Protein AF-A0A1F4V811-F1 (afdb_monomer)

Solvent-accessible surface area (backbone atoms only — not comparable to full-atom values): 12034 Å² total; per-residue (Å²): 95,68,48,34,58,36,21,49,40,56,56,72,58,47,53,49,47,54,50,55,52,48,54,49,51,58,58,54,46,74,79,46,60,92,94,55,83,87,79,88,79,56,59,63,76,56,44,66,54,67,60,56,47,50,58,36,52,53,40,30,52,52,48,58,74,46,49,85,77,50,56,68,69,61,52,51,51,42,38,55,57,22,52,75,56,42,56,78,90,83,79,70,90,54,54,70,59,52,25,50,47,11,28,36,35,47,54,20,47,71,55,48,59,72,30,78,93,30,34,80,44,71,58,57,101,83,63,80,45,75,33,76,72,93,61,92,85,75,42,54,61,47,51,55,35,97,70,24,86,33,50,50,93,67,27,50,75,35,31,38,33,49,92,95,44,75,41,46,27,29,28,40,65,65,59,37,66,77,46,54,94,57,50,44,78,43,83,49,67,90,34,72,91,36,71,70,54,26,76,77,58,27,59,45,49,32,36,72,109

Structure (mmCIF, N/CA/C/O backbone):
data_AF-A0A1F4V811-F1
#
_entry.id   AF-A0A1F4V811-F1
#
loop_
_atom_site.group_PDB
_atom_site.id
_atom_site.type_symbol
_atom_site.label_atom_id
_atom_site.label_alt_id
_atom_site.label_comp_id
_atom_site.label_asym_id
_atom_site.label_entity_id
_atom_site.label_seq_id
_atom_site.pdbx_PDB_ins_code
_atom_site.Cartn_x
_atom_site.Cartn_y
_atom_site.Cartn_z
_atom_site.occupancy
_atom_site.B_iso_or_equiv
_atom_site.auth_seq_id
_atom_site.auth_comp_id
_atom_site.auth_asym_id
_atom_site.auth_atom_id
_atom_site.pdbx_PDB_model_num
ATOM 1 N N . MET A 1 1 ? 9.176 -1.481 5.080 1.00 54.56 1 MET A N 1
ATOM 2 C CA . MET A 1 1 ? 10.064 -2.495 4.474 1.00 54.56 1 MET A CA 1
ATOM 3 C C . MET A 1 1 ? 9.789 -2.687 2.989 1.00 54.56 1 MET A C 1
ATOM 5 O O . MET A 1 1 ? 10.560 -2.171 2.197 1.00 54.56 1 MET A O 1
ATOM 9 N N . PHE A 1 2 ? 8.669 -3.305 2.584 1.00 70.75 2 PHE A N 1
ATOM 10 C CA . PHE A 1 2 ? 8.234 -3.285 1.173 1.00 70.75 2 PHE A CA 1
ATOM 11 C C . PHE A 1 2 ? 7.971 -1.861 0.684 1.00 70.75 2 PHE A C 1
ATOM 13 O O . PHE A 1 2 ? 8.391 -1.488 -0.402 1.00 70.75 2 PHE A O 1
ATOM 20 N N . GLU A 1 3 ? 7.378 -1.046 1.552 1.00 75.12 3 GLU A N 1
ATOM 21 C CA . GLU A 1 3 ? 7.097 0.375 1.330 1.00 75.12 3 GLU A CA 1
ATOM 22 C C . GLU A 1 3 ? 8.326 1.207 0.922 1.00 75.12 3 GLU A C 1
ATOM 24 O O . GLU A 1 3 ? 8.185 2.187 0.199 1.00 75.12 3 GLU A O 1
ATOM 29 N N . GLU A 1 4 ? 9.541 0.813 1.314 1.00 76.50 4 GLU A N 1
ATOM 30 C CA . GLU A 1 4 ? 10.756 1.528 0.905 1.00 76.50 4 GLU A CA 1
ATOM 31 C C . GLU A 1 4 ? 11.122 1.220 -0.553 1.00 76.50 4 GLU A C 1
ATOM 33 O O . GLU A 1 4 ? 11.389 2.131 -1.333 1.00 76.50 4 GLU A O 1
ATOM 38 N N . LYS A 1 5 ? 11.069 -0.057 -0.957 1.00 74.25 5 LYS A N 1
ATOM 39 C CA . LYS A 1 5 ? 11.319 -0.468 -2.350 1.00 74.25 5 LYS A CA 1
ATOM 40 C C . LYS A 1 5 ? 10.189 -0.039 -3.292 1.00 74.25 5 LYS A C 1
ATOM 42 O O . LYS A 1 5 ? 10.439 0.319 -4.439 1.00 74.25 5 LYS A O 1
ATOM 47 N N . VAL A 1 6 ? 8.952 -0.075 -2.804 1.00 79.88 6 VAL A N 1
ATOM 48 C CA . VAL A 1 6 ? 7.741 0.159 -3.596 1.00 79.88 6 VAL A CA 1
ATOM 49 C C . VAL A 1 6 ? 7.383 1.644 -3.649 1.00 79.88 6 VAL A C 1
ATOM 51 O O . VAL A 1 6 ? 7.149 2.161 -4.732 1.00 79.88 6 VAL A O 1
ATOM 54 N N . ASN A 1 7 ? 7.401 2.351 -2.519 1.00 77.31 7 ASN A N 1
ATOM 55 C CA . ASN A 1 7 ? 6.906 3.729 -2.401 1.00 77.31 7 ASN A CA 1
ATOM 56 C C . ASN A 1 7 ? 7.987 4.730 -1.945 1.00 77.31 7 ASN A C 1
ATOM 58 O O . ASN A 1 7 ? 7.688 5.898 -1.703 1.00 77.31 7 ASN A O 1
ATOM 62 N N . HIS A 1 8 ? 9.251 4.306 -1.820 1.00 79.75 8 HIS A N 1
ATOM 63 C CA . HIS A 1 8 ? 10.355 5.140 -1.321 1.00 79.75 8 HIS A CA 1
ATOM 64 C C . HIS A 1 8 ? 10.119 5.722 0.085 1.00 79.75 8 HIS A C 1
ATOM 66 O O . HIS A 1 8 ? 10.682 6.756 0.449 1.00 79.75 8 HIS A O 1
ATOM 72 N N . ILE A 1 9 ? 9.285 5.060 0.890 1.00 78.81 9 ILE A N 1
ATOM 73 C CA . ILE A 1 9 ? 8.987 5.496 2.254 1.00 78.81 9 ILE A CA 1
ATOM 74 C C . ILE A 1 9 ? 10.137 5.051 3.169 1.00 78.81 9 ILE A C 1
ATOM 76 O O . ILE A 1 9 ? 10.428 3.852 3.229 1.00 78.81 9 ILE A O 1
ATOM 80 N N . PRO A 1 10 ? 10.793 5.971 3.901 1.00 81.94 10 PRO A N 1
ATOM 81 C CA . PRO A 1 10 ? 11.872 5.622 4.815 1.00 81.94 10 PRO A CA 1
ATOM 82 C C . PRO A 1 10 ? 11.432 4.600 5.866 1.00 81.94 10 PRO A C 1
ATOM 84 O O . PRO A 1 10 ? 10.370 4.743 6.472 1.00 81.94 10 PRO A O 1
ATOM 87 N N . GLN A 1 11 ? 12.289 3.621 6.168 1.00 82.25 11 GLN A N 1
ATOM 88 C CA . GLN A 1 11 ? 11.963 2.587 7.156 1.00 82.25 11 GLN A CA 1
ATOM 89 C C . GLN A 1 11 ? 11.582 3.166 8.531 1.00 82.25 11 GLN A C 1
ATOM 91 O O . GLN A 1 11 ? 10.649 2.671 9.148 1.00 82.25 11 GLN A O 1
ATOM 96 N N . LYS A 1 12 ? 12.205 4.275 8.956 1.00 83.94 12 LYS A N 1
ATOM 97 C CA . LYS A 1 12 ? 11.847 4.977 10.203 1.00 83.94 12 LYS A CA 1
ATOM 98 C C . LYS A 1 12 ? 10.371 5.402 10.281 1.00 83.94 12 LYS A C 1
ATOM 100 O O . LYS A 1 12 ? 9.809 5.430 11.370 1.00 83.94 12 LYS A O 1
ATOM 105 N N . ASP A 1 13 ? 9.754 5.738 9.147 1.00 76.44 13 ASP A N 1
ATOM 106 C CA . ASP A 1 13 ? 8.368 6.206 9.092 1.00 76.44 13 ASP A CA 1
ATOM 107 C C . ASP A 1 13 ? 7.419 4.997 9.137 1.00 76.44 13 ASP A C 1
ATOM 109 O O . ASP A 1 13 ? 6.375 5.050 9.783 1.00 76.44 13 ASP A O 1
ATOM 113 N N . VAL A 1 14 ? 7.832 3.870 8.541 1.00 80.62 14 VAL A N 1
ATOM 114 C CA . VAL A 1 14 ? 7.154 2.571 8.682 1.00 80.62 14 VAL A CA 1
ATOM 115 C C . VAL A 1 14 ? 7.209 2.083 10.131 1.00 80.62 14 VAL A C 1
ATOM 117 O O . VAL A 1 14 ? 6.187 1.689 10.678 1.00 80.62 14 VAL A O 1
ATOM 120 N N . ASP A 1 15 ? 8.370 2.164 10.782 1.00 83.62 15 ASP A N 1
ATOM 121 C CA . ASP A 1 15 ? 8.530 1.750 12.180 1.00 83.62 15 ASP A CA 1
ATOM 122 C C . ASP A 1 15 ? 7.685 2.620 13.125 1.00 83.62 15 ASP A C 1
ATOM 124 O O . ASP A 1 15 ? 7.079 2.121 14.077 1.00 83.62 15 ASP A O 1
ATOM 128 N N . LEU A 1 16 ? 7.615 3.930 12.855 1.00 81.44 16 LEU A N 1
ATOM 129 C CA . LEU A 1 16 ? 6.749 4.847 13.593 1.00 81.44 16 LEU A CA 1
ATOM 130 C C . LEU A 1 16 ? 5.272 4.478 13.420 1.00 81.44 16 LEU A C 1
ATOM 132 O O . LEU A 1 16 ? 4.543 4.441 14.412 1.00 81.44 16 LEU A O 1
ATOM 136 N N . TYR A 1 17 ? 4.847 4.179 12.190 1.00 80.50 17 TYR A N 1
ATOM 137 C CA . TYR A 1 17 ? 3.494 3.707 11.908 1.00 80.50 17 TYR A CA 1
ATOM 138 C C . TYR A 1 17 ? 3.181 2.422 12.678 1.00 80.50 17 TYR A C 1
ATOM 140 O O . TYR A 1 17 ? 2.168 2.365 13.370 1.00 80.50 17 TYR A O 1
ATOM 148 N N . ASP A 1 18 ? 4.057 1.417 12.605 1.00 82.31 18 ASP A N 1
ATOM 149 C CA . ASP A 1 18 ? 3.869 0.127 13.276 1.00 82.31 18 ASP A CA 1
ATOM 150 C C . ASP A 1 18 ? 3.693 0.318 14.788 1.00 82.31 18 ASP A C 1
ATOM 152 O O . ASP A 1 18 ? 2.784 -0.256 15.397 1.00 82.31 18 ASP A O 1
ATOM 156 N N . LYS A 1 19 ? 4.519 1.182 15.391 1.00 85.00 19 LYS A N 1
ATOM 157 C CA . LYS A 1 19 ? 4.413 1.541 16.806 1.00 85.00 19 LYS A CA 1
ATOM 158 C C . LYS A 1 19 ? 3.061 2.185 17.126 1.00 85.00 19 LYS A C 1
ATOM 160 O O . LYS A 1 19 ? 2.361 1.712 18.016 1.00 85.00 19 LYS A O 1
ATOM 165 N N . GLN A 1 20 ? 2.686 3.243 16.409 1.00 83.50 20 GLN A N 1
ATOM 166 C CA . GLN A 1 20 ? 1.443 3.982 16.665 1.00 83.50 20 GLN A CA 1
ATOM 167 C C . GLN A 1 20 ? 0.198 3.124 16.423 1.00 83.50 20 GLN A C 1
ATOM 1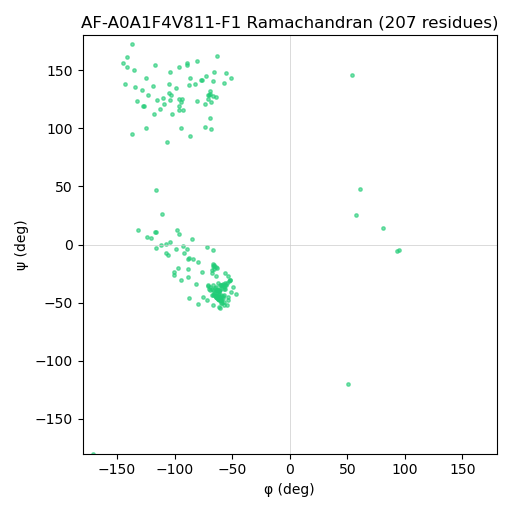69 O O . GLN A 1 20 ? -0.791 3.232 17.146 1.00 83.50 20 GLN A O 1
ATOM 174 N N . PHE A 1 21 ? 0.237 2.253 15.416 1.00 83.12 21 PHE A N 1
ATOM 175 C CA . PHE A 1 21 ? -0.856 1.335 15.136 1.00 83.12 21 PHE A CA 1
ATOM 176 C C . PHE A 1 21 ? -0.983 0.269 16.227 1.00 83.12 21 PHE A C 1
ATOM 178 O O . PHE A 1 21 ? -2.093 -0.036 16.650 1.00 83.12 21 PHE A O 1
ATOM 185 N N . THR A 1 22 ? 0.138 -0.239 16.745 1.00 85.56 22 THR A N 1
ATOM 186 C CA . THR A 1 22 ? 0.135 -1.151 17.899 1.00 85.56 22 THR A CA 1
ATOM 187 C C . THR A 1 22 ? -0.481 -0.483 19.130 1.00 85.56 22 THR A C 1
ATOM 189 O O . THR A 1 22 ? -1.384 -1.052 19.733 1.00 85.56 22 THR A O 1
ATOM 192 N N . GLU A 1 23 ? -0.091 0.759 19.439 1.00 86.56 23 GLU A N 1
ATOM 193 C CA . GLU A 1 23 ? -0.685 1.543 20.536 1.00 86.56 23 GLU A CA 1
ATOM 194 C C . GLU A 1 23 ? -2.209 1.705 20.373 1.00 86.56 23 GLU A C 1
ATOM 196 O O . GLU A 1 23 ? -2.962 1.628 21.346 1.00 86.56 23 GLU A O 1
ATOM 201 N N . LEU A 1 24 ? -2.686 1.891 19.137 1.00 85.25 24 LEU A N 1
ATOM 202 C CA . LEU A 1 24 ? -4.113 1.980 18.831 1.00 85.25 24 LEU A CA 1
ATOM 203 C C . LEU A 1 24 ? -4.836 0.643 19.049 1.00 85.25 24 LEU A C 1
ATOM 205 O O . LEU A 1 24 ? -5.929 0.620 19.616 1.00 85.25 24 LEU A O 1
ATOM 209 N N . ILE A 1 25 ? -4.241 -0.467 18.611 1.00 86.38 25 ILE A N 1
ATOM 210 C CA . ILE A 1 25 ? -4.790 -1.810 18.827 1.00 86.38 25 ILE A CA 1
ATOM 211 C C . ILE A 1 25 ? -4.873 -2.122 20.323 1.00 86.38 25 ILE A C 1
ATOM 213 O O . ILE A 1 25 ? -5.921 -2.580 20.779 1.00 86.38 25 ILE A O 1
ATOM 217 N N . ASP A 1 26 ? -3.829 -1.810 21.091 1.00 86.31 26 ASP A N 1
ATOM 218 C CA . ASP A 1 26 ? -3.803 -1.997 22.544 1.00 86.31 26 ASP A CA 1
ATOM 219 C C . ASP A 1 26 ? -4.883 -1.158 23.240 1.00 86.31 26 ASP A C 1
ATOM 221 O O . ASP A 1 26 ? -5.573 -1.639 24.144 1.00 86.31 26 ASP A O 1
ATOM 225 N N . PHE A 1 27 ? -5.096 0.077 22.777 1.00 86.56 27 PHE A N 1
ATOM 226 C CA . PHE A 1 27 ? -6.189 0.918 23.252 1.00 86.56 27 PHE A CA 1
ATOM 227 C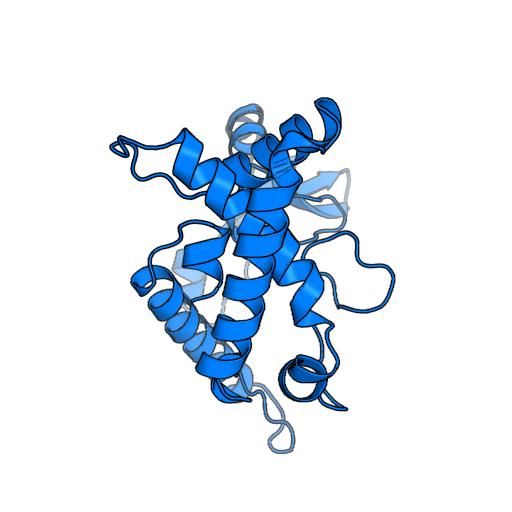 C . PHE A 1 27 ? -7.555 0.266 22.995 1.00 86.56 27 PHE A C 1
ATOM 229 O O . PHE A 1 27 ? -8.348 0.124 23.929 1.00 86.56 27 PHE A O 1
ATOM 236 N N . TYR A 1 28 ? -7.831 -0.188 21.768 1.00 84.00 28 TYR A N 1
ATOM 237 C CA . TYR A 1 28 ? -9.107 -0.833 21.432 1.00 84.00 28 TYR A CA 1
ATOM 238 C C . TYR A 1 28 ? -9.313 -2.174 22.138 1.00 84.00 28 TYR A C 1
ATOM 240 O O . TYR A 1 28 ? -10.438 -2.481 22.528 1.00 84.00 28 TYR A O 1
ATOM 248 N N . GLN A 1 29 ? -8.249 -2.950 22.355 1.00 89.75 29 GLN A N 1
ATOM 249 C CA . GLN A 1 29 ? -8.301 -4.230 23.060 1.00 89.75 29 GLN A CA 1
ATOM 250 C C . GLN A 1 29 ? -8.935 -4.103 24.453 1.00 89.75 29 GLN A C 1
ATOM 252 O O . GLN A 1 29 ? -9.623 -5.026 24.887 1.00 89.75 29 GLN A O 1
ATOM 257 N N . SER A 1 30 ? -8.752 -2.964 25.132 1.00 88.44 30 SER A N 1
ATOM 258 C CA . SER A 1 30 ? -9.335 -2.704 26.457 1.00 88.44 30 SER A CA 1
ATOM 259 C C . SER A 1 30 ? -10.868 -2.596 26.470 1.00 88.44 30 SER A C 1
ATOM 261 O O . SER A 1 30 ? -11.484 -2.764 27.520 1.00 88.44 30 SER A O 1
ATOM 263 N N . PHE A 1 31 ? -11.490 -2.359 25.311 1.00 90.38 31 PHE A N 1
ATOM 264 C CA . PHE A 1 31 ? -12.944 -2.258 25.150 1.00 90.38 31 PHE A CA 1
ATOM 265 C C . PHE A 1 31 ? -13.586 -3.553 24.638 1.00 90.38 31 PHE A C 1
ATOM 267 O O . PHE A 1 31 ? -14.808 -3.614 24.494 1.00 90.38 31 PHE A O 1
ATOM 274 N N . LEU A 1 32 ? -12.787 -4.577 24.330 1.00 87.81 32 LEU A N 1
ATOM 275 C CA . LEU A 1 32 ? -13.273 -5.839 23.782 1.00 87.81 32 LEU A CA 1
ATOM 276 C C . LEU A 1 32 ? -13.474 -6.888 24.886 1.00 87.81 32 LEU A C 1
ATOM 278 O O . LEU A 1 32 ? -12.793 -6.847 25.913 1.00 87.81 32 LEU A O 1
ATOM 282 N N . PRO A 1 33 ? -14.396 -7.850 24.689 1.00 92.56 33 PRO A N 1
ATOM 283 C CA . PRO A 1 33 ? -14.578 -8.970 25.605 1.00 92.56 33 PRO A CA 1
ATOM 284 C C . PRO A 1 33 ? -13.278 -9.749 25.839 1.00 92.56 33 PRO A C 1
ATOM 286 O O . PRO A 1 33 ? -12.466 -9.908 24.930 1.00 92.56 33 PRO A O 1
ATOM 289 N N . SER A 1 34 ? -13.099 -10.309 27.037 1.00 91.69 34 SER A N 1
ATOM 290 C CA . SER A 1 34 ? -11.880 -11.050 27.403 1.00 91.69 34 SER A CA 1
ATOM 291 C C . SER A 1 34 ? -11.637 -12.313 26.567 1.00 91.69 34 SER A C 1
ATOM 293 O O . SER A 1 34 ? -10.507 -12.792 26.494 1.00 91.69 34 SER A O 1
ATOM 295 N N . ASN A 1 35 ? -12.674 -12.845 25.915 1.00 93.75 35 ASN A N 1
ATOM 296 C CA . ASN A 1 35 ? -12.578 -13.959 24.973 1.00 93.75 35 ASN A CA 1
ATOM 297 C C . ASN A 1 35 ? -12.210 -13.524 23.541 1.00 93.75 35 ASN A C 1
ATOM 299 O O . ASN A 1 35 ? -12.191 -14.368 22.648 1.00 93.75 35 ASN A O 1
ATOM 303 N N . PHE A 1 36 ? -11.926 -12.239 23.307 1.00 89.75 36 PHE A N 1
ATOM 304 C CA . PHE A 1 36 ? -11.545 -11.703 22.006 1.00 89.75 36 PHE A CA 1
ATOM 305 C C . PHE A 1 36 ? -10.187 -10.996 22.081 1.00 89.75 36 PHE A C 1
ATOM 307 O O . PHE A 1 36 ? -9.964 -10.128 22.927 1.00 89.75 36 PHE A O 1
ATOM 314 N N . LYS A 1 37 ? -9.268 -11.352 21.175 1.00 90.19 37 LYS A N 1
ATOM 315 C CA . LYS A 1 37 ? -7.915 -10.790 21.135 1.00 90.19 37 LYS A CA 1
ATOM 316 C C . LYS A 1 37 ? -7.587 -10.240 19.753 1.00 90.19 37 LYS A C 1
ATOM 318 O O . LYS A 1 37 ? -7.521 -10.997 18.790 1.00 90.19 37 LYS A O 1
ATOM 323 N N . LEU A 1 38 ? -7.312 -8.944 19.683 1.00 84.56 38 LEU A N 1
ATOM 324 C CA . LEU A 1 38 ? -6.708 -8.309 18.524 1.00 84.56 38 LEU A CA 1
ATOM 325 C C . LEU A 1 38 ? -5.194 -8.500 18.563 1.00 84.56 38 LEU A C 1
ATOM 327 O O . LEU A 1 38 ? -4.549 -8.385 19.606 1.00 84.56 38 LEU A O 1
ATOM 331 N N . LYS A 1 39 ? -4.618 -8.791 17.401 1.00 81.00 39 LYS A N 1
ATOM 332 C CA . LYS A 1 39 ? -3.174 -8.802 17.194 1.00 81.00 39 LYS A CA 1
ATOM 333 C C . LYS A 1 39 ? -2.872 -8.082 15.895 1.00 81.00 39 LYS A C 1
ATOM 335 O O . LYS A 1 39 ? -3.522 -8.327 14.883 1.00 81.00 39 LYS A O 1
ATOM 340 N N . PHE A 1 40 ? -1.863 -7.230 15.933 1.00 81.06 40 PHE A N 1
ATOM 341 C CA . PHE A 1 40 ? -1.213 -6.728 14.737 1.00 81.06 40 PHE A CA 1
ATOM 342 C C . PHE A 1 40 ? 0.068 -7.530 14.516 1.00 81.06 40 PHE A C 1
ATOM 344 O O . PHE A 1 40 ? 0.820 -7.789 15.454 1.00 81.06 40 PHE A O 1
ATOM 351 N N . SER A 1 41 ? 0.298 -7.943 13.277 1.00 77.38 41 SER A N 1
ATOM 352 C CA . SER A 1 41 ? 1.520 -8.624 12.864 1.00 77.38 41 SER A CA 1
ATOM 353 C C . SER A 1 41 ? 1.890 -8.157 11.472 1.00 77.38 41 SER A C 1
ATOM 355 O O . SER A 1 41 ? 1.026 -8.061 10.598 1.00 77.38 41 SER A O 1
ATOM 357 N N . ARG A 1 42 ? 3.174 -7.913 11.252 1.00 76.19 42 ARG A N 1
ATOM 358 C CA . ARG A 1 42 ? 3.718 -7.622 9.931 1.00 76.19 42 ARG A CA 1
ATOM 359 C C . ARG A 1 42 ? 3.909 -8.935 9.189 1.00 76.19 42 ARG A C 1
ATOM 361 O O . ARG A 1 42 ? 4.113 -9.987 9.786 1.00 76.19 42 ARG A O 1
ATOM 368 N N . LEU A 1 43 ? 3.956 -8.864 7.868 1.00 72.56 43 LEU A N 1
ATOM 369 C CA . LEU A 1 43 ? 4.245 -10.033 7.030 1.00 72.56 43 LEU A CA 1
ATOM 370 C C . LEU A 1 43 ? 5.607 -10.654 7.359 1.00 72.56 43 LEU A C 1
ATOM 372 O O . LEU A 1 43 ? 5.755 -11.870 7.379 1.00 72.56 43 LEU A O 1
ATOM 376 N N . SER A 1 44 ? 6.595 -9.820 7.691 1.00 72.56 44 SER A N 1
ATOM 377 C CA . SER A 1 44 ? 7.911 -10.284 8.138 1.00 72.56 44 SER A CA 1
ATOM 378 C C . SER A 1 44 ? 7.887 -11.010 9.483 1.00 72.56 44 SER A C 1
ATOM 380 O O . SER A 1 44 ? 8.859 -11.677 9.809 1.00 72.56 44 SER A O 1
ATOM 382 N N . ASP A 1 45 ? 6.816 -10.873 10.268 1.00 78.44 45 ASP A N 1
ATOM 383 C CA . ASP A 1 45 ? 6.657 -11.589 11.537 1.00 78.44 45 ASP A CA 1
ATOM 384 C C . ASP A 1 45 ? 6.094 -13.008 11.315 1.00 78.44 45 ASP A C 1
ATOM 386 O O . ASP A 1 45 ? 6.127 -13.831 12.226 1.00 78.44 45 ASP A O 1
ATOM 390 N N . ARG A 1 46 ? 5.593 -13.302 10.104 1.00 76.94 46 ARG A N 1
ATOM 391 C CA . ARG A 1 46 ? 4.919 -14.561 9.738 1.00 76.94 46 ARG A CA 1
ATOM 392 C C . ARG A 1 46 ? 5.751 -15.475 8.834 1.00 76.94 46 ARG A C 1
ATOM 394 O O . ARG A 1 46 ? 5.367 -16.609 8.575 1.00 76.94 46 ARG A O 1
ATOM 401 N N . GLY A 1 47 ? 6.907 -15.019 8.351 1.00 75.06 47 GLY A N 1
ATOM 402 C CA . GLY A 1 47 ? 7.791 -15.843 7.530 1.00 75.06 47 GLY A CA 1
ATOM 403 C C . GLY A 1 47 ? 9.147 -15.209 7.258 1.00 75.06 47 GLY A C 1
ATOM 404 O O . GLY A 1 47 ? 9.438 -14.102 7.704 1.00 75.06 47 GLY A O 1
ATOM 405 N N . SER A 1 48 ? 9.996 -15.921 6.509 1.00 78.69 48 SER A N 1
ATOM 406 C CA . SER A 1 48 ? 11.328 -15.411 6.170 1.00 78.69 48 SER A CA 1
ATOM 407 C C . SER A 1 48 ? 11.220 -14.231 5.208 1.00 78.69 48 SER A C 1
ATOM 409 O O . SER A 1 48 ? 10.928 -14.373 4.017 1.00 78.69 48 SER A O 1
ATOM 411 N N . LYS A 1 49 ? 11.520 -13.056 5.753 1.00 76.50 49 LYS A N 1
ATOM 412 C CA . LYS A 1 49 ? 11.727 -11.807 5.023 1.00 76.50 49 LYS A CA 1
ATOM 413 C C . LYS A 1 49 ? 12.726 -11.986 3.878 1.00 76.50 49 LYS A C 1
ATOM 415 O O . LYS A 1 49 ? 12.506 -11.473 2.786 1.00 76.50 49 LYS A O 1
ATOM 420 N N . GLU A 1 50 ? 13.800 -12.729 4.118 1.00 81.12 50 GLU A N 1
ATOM 421 C CA . GLU A 1 50 ? 14.886 -12.976 3.169 1.00 81.12 50 GLU A CA 1
ATOM 422 C C . GLU A 1 50 ? 14.377 -13.745 1.950 1.00 81.12 50 GLU A C 1
ATOM 424 O O . GLU A 1 50 ? 14.679 -13.375 0.817 1.00 81.12 50 GLU A O 1
ATOM 429 N N . LYS A 1 51 ? 13.540 -14.767 2.173 1.00 79.69 51 LYS A N 1
ATOM 430 C CA . LYS A 1 51 ? 12.933 -15.545 1.090 1.00 79.69 51 LYS A CA 1
ATOM 431 C C . LYS A 1 51 ? 12.026 -14.680 0.216 1.00 79.69 51 LYS A C 1
ATOM 433 O O . LYS A 1 51 ? 12.138 -14.737 -1.005 1.00 79.69 51 LYS A O 1
ATOM 438 N N . ILE A 1 52 ? 11.162 -13.859 0.821 1.00 77.62 52 ILE A N 1
ATOM 439 C CA . ILE A 1 52 ? 10.286 -12.959 0.052 1.00 77.62 52 ILE A CA 1
ATOM 440 C C . ILE A 1 52 ? 11.121 -11.944 -0.739 1.00 77.62 52 ILE A C 1
ATOM 442 O O . ILE A 1 52 ? 10.813 -11.650 -1.891 1.00 77.62 52 ILE A O 1
ATOM 446 N N . TYR A 1 53 ? 12.201 -11.432 -0.150 1.00 80.38 53 TYR A N 1
ATOM 447 C CA . TYR A 1 53 ? 13.093 -10.505 -0.837 1.00 80.38 53 TYR A CA 1
ATOM 448 C C . TYR A 1 53 ? 13.825 -11.112 -2.018 1.00 80.38 53 TYR A C 1
ATOM 450 O O . TYR A 1 53 ? 13.875 -10.457 -3.054 1.00 80.38 53 TYR A O 1
ATOM 458 N N . SER A 1 54 ? 14.322 -12.344 -1.902 1.00 85.62 54 SER A N 1
ATOM 459 C CA . SER A 1 54 ? 14.943 -13.031 -3.040 1.00 85.62 54 SER A CA 1
ATOM 460 C C . SER A 1 54 ? 13.969 -13.129 -4.212 1.00 85.62 54 SER A C 1
ATOM 462 O O . SER A 1 54 ? 14.286 -12.685 -5.311 1.00 85.62 54 SER A O 1
ATOM 464 N N . LEU A 1 55 ? 12.742 -13.599 -3.953 1.00 84.81 55 LEU A N 1
ATOM 465 C CA . LEU A 1 55 ? 11.706 -13.732 -4.983 1.00 84.81 55 LEU A CA 1
ATOM 466 C C . LEU A 1 55 ? 11.372 -12.386 -5.638 1.00 84.81 55 LEU A C 1
ATOM 468 O O . LEU A 1 55 ? 11.274 -12.284 -6.861 1.00 84.81 55 LEU A O 1
ATOM 472 N N . MET A 1 56 ? 11.244 -11.327 -4.835 1.00 85.81 56 MET A N 1
ATOM 473 C CA . MET A 1 56 ? 10.994 -9.989 -5.364 1.00 85.81 56 MET A CA 1
ATOM 474 C C . MET A 1 56 ? 12.160 -9.452 -6.192 1.00 85.81 56 MET A C 1
ATOM 476 O O . MET A 1 56 ? 11.921 -8.880 -7.252 1.00 85.81 56 MET A O 1
ATOM 480 N N . ASP A 1 57 ? 13.404 -9.618 -5.745 1.00 88.88 57 ASP A N 1
ATOM 481 C CA . ASP A 1 57 ? 14.580 -9.099 -6.451 1.00 88.88 57 ASP A CA 1
ATOM 482 C C . ASP A 1 57 ? 14.826 -9.855 -7.768 1.00 88.88 57 ASP A C 1
ATOM 484 O O . ASP A 1 57 ? 15.135 -9.239 -8.796 1.00 88.88 57 ASP A O 1
ATOM 488 N N . GLU A 1 58 ? 14.582 -11.167 -7.784 1.00 91.31 58 GLU A N 1
ATOM 489 C CA . GLU A 1 58 ? 14.558 -11.983 -9.001 1.00 91.31 58 GLU A CA 1
ATOM 490 C C . GLU A 1 58 ? 13.490 -11.474 -9.979 1.00 91.31 58 GLU A C 1
ATOM 492 O O . GLU A 1 58 ? 13.769 -11.241 -11.162 1.00 91.31 58 GLU A O 1
ATOM 497 N N . LYS A 1 59 ? 12.278 -11.207 -9.478 1.00 92.19 59 LYS A N 1
ATOM 498 C CA . LYS A 1 59 ? 11.174 -10.709 -10.297 1.00 92.19 59 LYS A CA 1
ATOM 499 C C . LYS A 1 59 ? 11.425 -9.305 -10.837 1.00 92.19 59 LYS A C 1
ATOM 501 O O . LYS A 1 59 ? 11.193 -9.061 -12.019 1.00 92.19 59 LYS A O 1
ATOM 506 N N . ILE A 1 60 ? 11.938 -8.388 -10.016 1.00 93.12 60 ILE A N 1
ATOM 507 C CA . ILE A 1 60 ? 12.333 -7.035 -10.439 1.00 93.12 60 ILE A CA 1
ATOM 508 C C . ILE A 1 60 ? 13.377 -7.123 -11.553 1.00 93.12 60 ILE A C 1
ATOM 510 O O . ILE A 1 60 ? 13.254 -6.426 -12.561 1.00 93.12 60 ILE A O 1
ATOM 514 N N . THR A 1 61 ? 14.372 -8.002 -11.410 1.00 94.62 61 THR A N 1
ATOM 515 C CA . THR A 1 61 ? 15.395 -8.230 -12.440 1.00 94.62 61 THR A CA 1
ATOM 516 C C . THR A 1 61 ? 14.768 -8.698 -13.755 1.00 94.62 61 THR A C 1
ATOM 518 O O . THR A 1 61 ? 15.044 -8.131 -14.816 1.00 94.62 61 THR A O 1
ATOM 521 N N . GLN A 1 62 ? 13.866 -9.681 -13.696 1.00 95.00 62 GLN A N 1
ATOM 522 C CA . GLN A 1 62 ? 13.134 -10.171 -14.866 1.00 95.00 62 GLN A CA 1
ATOM 523 C C . GLN A 1 62 ? 12.310 -9.056 -15.533 1.00 95.00 62 GLN A C 1
ATOM 525 O O . GLN A 1 62 ? 12.383 -8.865 -16.749 1.00 95.00 62 GLN A O 1
ATOM 530 N N . LEU A 1 63 ? 11.544 -8.298 -14.744 1.00 95.56 63 LEU A N 1
ATOM 531 C CA . LEU A 1 63 ? 10.707 -7.201 -15.228 1.00 95.56 63 LEU A CA 1
ATOM 532 C C . LEU A 1 63 ? 11.551 -6.090 -15.863 1.00 95.56 63 LEU A C 1
ATOM 534 O O . LEU A 1 63 ? 11.189 -5.583 -16.922 1.00 95.56 63 LEU A O 1
ATOM 538 N N . ARG A 1 64 ? 12.706 -5.758 -15.274 1.00 96.31 64 ARG A N 1
ATOM 539 C CA . ARG A 1 64 ? 13.644 -4.767 -15.816 1.00 96.31 64 ARG A CA 1
ATOM 540 C C . ARG A 1 64 ? 14.176 -5.179 -17.185 1.00 96.31 64 ARG A C 1
ATOM 542 O O . ARG A 1 64 ? 14.173 -4.368 -18.108 1.00 96.31 64 ARG A O 1
ATOM 549 N N . ASN A 1 65 ? 14.576 -6.441 -17.341 1.00 96.56 65 ASN A N 1
ATOM 550 C CA . ASN A 1 65 ? 15.048 -6.974 -18.623 1.00 96.56 65 ASN A CA 1
ATOM 551 C C . ASN A 1 65 ? 13.958 -6.933 -19.702 1.00 96.56 65 ASN A C 1
ATOM 553 O O . ASN A 1 65 ? 14.249 -6.691 -20.877 1.00 96.56 65 ASN A O 1
ATOM 557 N N . ASN A 1 66 ? 12.703 -7.117 -19.288 1.00 95.56 66 ASN A N 1
ATOM 558 C CA . ASN A 1 66 ? 11.551 -7.106 -20.178 1.00 95.56 66 ASN A CA 1
ATOM 559 C C . ASN A 1 66 ? 10.960 -5.713 -20.420 1.00 95.56 66 ASN A C 1
ATOM 561 O O . ASN A 1 66 ? 10.157 -5.545 -21.337 1.00 95.56 66 ASN A O 1
ATOM 565 N N . TRP A 1 67 ? 11.375 -4.704 -19.650 1.00 96.44 67 TRP A N 1
ATOM 566 C CA . TRP A 1 67 ? 10.784 -3.368 -19.660 1.00 96.44 67 TRP A CA 1
ATOM 567 C C . TRP A 1 67 ? 10.739 -2.754 -21.058 1.00 96.44 67 TRP A C 1
ATOM 569 O O . TRP A 1 67 ? 9.705 -2.254 -21.489 1.00 96.44 67 TRP A O 1
ATOM 579 N N . LYS A 1 68 ? 11.840 -2.851 -21.812 1.00 95.06 68 LYS A N 1
ATOM 580 C CA . LYS A 1 68 ? 11.945 -2.296 -23.172 1.00 95.06 68 LYS A CA 1
ATOM 581 C C . LYS A 1 68 ? 10.993 -2.931 -24.191 1.00 95.06 68 LYS A C 1
ATOM 583 O O . LYS A 1 68 ? 10.765 -2.326 -25.232 1.00 95.06 68 LYS A O 1
ATOM 588 N N . TYR A 1 69 ? 10.467 -4.122 -23.908 1.00 96.94 69 TYR A N 1
ATOM 589 C CA . TYR A 1 69 ? 9.534 -4.830 -24.787 1.00 96.94 69 TYR A CA 1
ATOM 590 C C . TYR A 1 69 ? 8.068 -4.525 -24.464 1.00 96.94 69 TYR A C 1
ATOM 592 O O . TYR A 1 69 ? 7.184 -4.953 -25.201 1.00 96.94 69 TYR A O 1
ATOM 600 N N . LEU A 1 70 ? 7.794 -3.801 -23.375 1.00 95.19 70 LEU A N 1
ATOM 601 C CA . LEU A 1 70 ? 6.444 -3.364 -23.049 1.00 95.19 70 LEU A CA 1
ATOM 602 C C . LEU A 1 70 ? 5.993 -2.241 -23.984 1.00 95.19 70 LEU A C 1
ATOM 604 O O . LEU A 1 70 ? 6.771 -1.341 -24.331 1.00 95.19 70 LEU A O 1
ATOM 608 N N . ASP A 1 71 ? 4.700 -2.260 -24.304 1.00 97.50 71 ASP A N 1
ATOM 609 C CA . ASP A 1 71 ? 4.036 -1.156 -24.990 1.00 97.50 71 ASP A CA 1
ATOM 610 C C . ASP A 1 71 ? 4.313 0.181 -24.282 1.00 97.50 71 ASP A C 1
ATOM 612 O O . ASP A 1 71 ? 4.427 0.264 -23.053 1.00 97.50 71 ASP A O 1
ATOM 616 N N . GLU A 1 72 ? 4.463 1.243 -25.068 1.00 96.69 72 GLU A N 1
ATOM 617 C CA . GLU A 1 72 ? 4.820 2.560 -24.547 1.00 96.69 72 GLU A CA 1
ATOM 618 C C . GLU A 1 72 ? 3.746 3.128 -23.611 1.00 96.69 72 GLU A C 1
ATOM 620 O O . GLU A 1 72 ? 4.087 3.703 -22.574 1.00 96.69 72 GLU A O 1
ATOM 625 N N . ASN A 1 73 ? 2.461 2.933 -23.923 1.00 94.62 73 ASN A N 1
ATOM 626 C CA . ASN A 1 73 ? 1.373 3.418 -23.077 1.00 94.62 73 ASN A CA 1
ATOM 627 C C . ASN A 1 73 ? 1.343 2.664 -21.748 1.00 94.62 73 ASN A C 1
ATOM 629 O O . ASN A 1 73 ? 1.170 3.284 -20.699 1.00 94.62 73 ASN A O 1
ATOM 633 N N . ILE A 1 74 ? 1.609 1.353 -21.772 1.00 93.25 74 ILE A N 1
ATOM 634 C CA . ILE A 1 74 ? 1.724 0.540 -20.554 1.00 93.25 74 ILE A CA 1
ATOM 635 C C . ILE A 1 74 ? 2.874 1.046 -19.674 1.00 93.25 74 ILE A C 1
ATOM 637 O O . ILE A 1 74 ? 2.701 1.218 -18.466 1.00 93.25 74 ILE A O 1
ATOM 641 N N . ARG A 1 75 ? 4.048 1.324 -20.258 1.00 95.81 75 ARG A N 1
ATOM 642 C CA . ARG A 1 75 ? 5.186 1.882 -19.507 1.00 95.81 75 ARG A CA 1
ATOM 643 C C . ARG A 1 75 ? 4.850 3.237 -18.893 1.00 95.81 75 ARG A C 1
ATOM 645 O O . ARG A 1 75 ? 5.111 3.438 -17.708 1.00 95.81 75 ARG A O 1
ATOM 652 N N . LYS A 1 76 ? 4.244 4.141 -19.670 1.00 93.06 76 LYS A N 1
ATOM 653 C CA . LYS A 1 76 ? 3.809 5.467 -19.202 1.00 93.06 76 LYS A CA 1
ATOM 654 C C . LYS A 1 76 ? 2.827 5.363 -18.040 1.00 93.06 76 LYS A C 1
ATOM 656 O O . LYS A 1 76 ? 3.009 6.042 -17.034 1.00 93.06 76 LYS A O 1
ATOM 661 N N . GLU A 1 77 ? 1.830 4.488 -18.142 1.00 87.56 77 GLU A N 1
ATOM 662 C CA . GLU A 1 77 ? 0.854 4.285 -17.071 1.00 87.56 77 GLU A CA 1
ATOM 663 C C . GLU A 1 77 ? 1.518 3.769 -15.787 1.00 87.56 77 GLU A C 1
ATOM 665 O O . GLU A 1 77 ? 1.247 4.280 -14.698 1.00 87.56 77 GLU A O 1
ATOM 670 N N . LYS A 1 78 ? 2.415 2.784 -15.901 1.00 91.75 78 LYS A N 1
ATOM 671 C CA . LYS A 1 78 ? 3.138 2.219 -14.753 1.0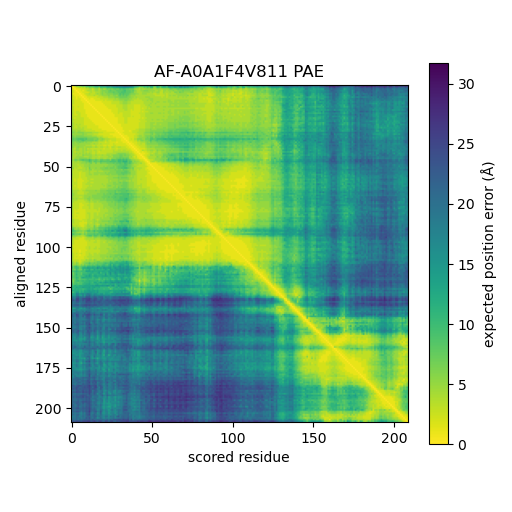0 91.75 78 LYS A CA 1
ATOM 672 C C . LYS A 1 78 ? 4.015 3.259 -14.056 1.00 91.75 78 LYS A C 1
ATOM 674 O O . LYS A 1 78 ? 3.946 3.377 -12.835 1.00 91.75 78 LYS A O 1
ATOM 679 N N . LEU A 1 79 ? 4.779 4.044 -14.818 1.00 93.81 79 LEU A N 1
ATOM 680 C CA . LEU A 1 79 ? 5.603 5.127 -14.271 1.00 93.81 79 LEU A CA 1
ATOM 681 C C . LEU A 1 79 ? 4.742 6.202 -13.599 1.00 93.81 79 LEU A C 1
ATOM 683 O O . LEU A 1 79 ? 5.047 6.613 -12.486 1.00 93.81 79 LEU A O 1
ATOM 687 N N . PHE A 1 80 ? 3.626 6.596 -14.221 1.00 85.62 80 PHE A N 1
ATOM 688 C CA . PHE A 1 80 ? 2.698 7.572 -13.646 1.00 85.62 80 PHE A CA 1
ATOM 689 C C . PHE A 1 80 ? 2.097 7.099 -12.314 1.00 85.62 80 PHE A C 1
ATOM 691 O O . PHE A 1 80 ? 1.982 7.871 -11.360 1.00 85.62 80 PHE A O 1
ATOM 698 N N . ARG A 1 81 ? 1.710 5.821 -12.222 1.00 81.69 81 ARG A N 1
ATOM 699 C CA . ARG A 1 81 ? 1.206 5.232 -10.972 1.00 81.69 81 ARG A CA 1
ATOM 700 C C . ARG A 1 81 ? 2.281 5.221 -9.884 1.00 81.69 81 ARG A C 1
ATOM 702 O O . ARG A 1 81 ? 1.980 5.610 -8.760 1.00 81.69 81 ARG A O 1
ATOM 709 N N . ALA A 1 82 ? 3.502 4.811 -10.222 1.00 85.62 82 ALA A N 1
ATOM 710 C CA . ALA A 1 82 ? 4.634 4.788 -9.298 1.00 85.62 82 ALA A CA 1
ATOM 711 C C . ALA A 1 82 ? 4.981 6.193 -8.784 1.00 85.62 82 ALA A C 1
ATOM 713 O O . ALA A 1 82 ? 5.066 6.410 -7.578 1.00 85.62 82 ALA A O 1
ATOM 714 N N . GLU A 1 83 ? 5.085 7.177 -9.680 1.00 85.31 83 GLU A N 1
ATOM 715 C CA . GLU A 1 83 ? 5.409 8.563 -9.327 1.00 85.31 83 GLU A CA 1
ATOM 716 C C . GLU A 1 83 ? 4.428 9.150 -8.303 1.00 85.31 83 GLU A C 1
ATOM 718 O O . GLU A 1 83 ? 4.839 9.847 -7.378 1.00 85.31 83 GLU A O 1
ATOM 723 N N . ARG A 1 84 ? 3.135 8.827 -8.421 1.00 79.69 84 ARG A N 1
ATOM 724 C CA . ARG A 1 84 ? 2.103 9.276 -7.476 1.00 79.69 84 ARG A CA 1
ATOM 725 C C . ARG A 1 84 ? 2.228 8.681 -6.075 1.00 79.69 84 ARG A C 1
ATOM 727 O O . ARG A 1 84 ? 1.684 9.268 -5.141 1.00 79.69 84 ARG A O 1
ATOM 734 N N . ASN A 1 85 ? 2.858 7.517 -5.942 1.00 74.19 85 ASN A N 1
ATOM 735 C CA . ASN A 1 85 ? 2.999 6.822 -4.665 1.00 74.19 85 ASN A CA 1
ATOM 736 C C . ASN A 1 85 ? 4.350 7.095 -3.994 1.00 74.19 85 ASN A C 1
ATOM 738 O O . ASN A 1 85 ? 4.467 6.915 -2.783 1.00 74.19 85 ASN A O 1
ATOM 742 N N . ILE A 1 86 ? 5.355 7.530 -4.760 1.00 82.19 86 ILE A N 1
ATOM 743 C CA . ILE A 1 86 ? 6.692 7.803 -4.239 1.00 82.19 86 ILE A CA 1
ATOM 744 C C . ILE A 1 86 ? 6.696 9.026 -3.323 1.00 82.19 86 ILE A C 1
ATOM 746 O O . ILE A 1 86 ? 6.288 10.127 -3.703 1.00 82.19 86 ILE A O 1
ATOM 750 N N . GLN A 1 87 ? 7.271 8.858 -2.135 1.00 78.62 87 GLN A N 1
ATOM 751 C CA . GLN A 1 87 ? 7.584 9.968 -1.245 1.00 78.62 87 GLN A CA 1
ATOM 752 C C . GLN A 1 87 ? 8.959 10.568 -1.579 1.00 78.62 87 GLN A C 1
ATOM 754 O O . GLN A 1 87 ? 9.989 10.132 -1.070 1.00 78.62 87 GLN A O 1
ATOM 759 N N . PHE A 1 88 ? 8.983 11.608 -2.415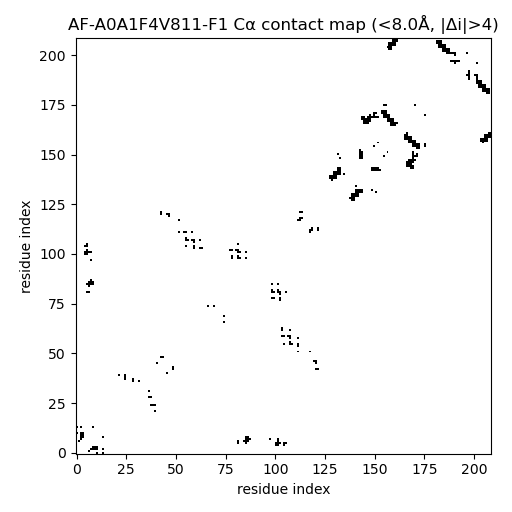 1.00 81.69 88 PHE A N 1
ATOM 760 C CA . PHE A 1 88 ? 10.209 12.371 -2.674 1.00 81.69 88 PHE A CA 1
ATOM 761 C C . PHE A 1 88 ? 10.539 13.335 -1.527 1.00 81.69 88 PHE A C 1
ATOM 763 O O . PHE A 1 88 ? 9.663 14.014 -0.992 1.00 81.69 88 PHE A O 1
ATOM 770 N N . LYS A 1 89 ? 11.827 13.460 -1.209 1.00 78.81 89 LYS A N 1
ATOM 771 C CA . LYS A 1 89 ? 12.406 14.469 -0.309 1.00 78.81 89 LYS A CA 1
ATOM 772 C C . LYS A 1 89 ? 12.786 15.753 -1.053 1.00 78.81 89 LYS A C 1
ATOM 774 O O . LYS A 1 89 ? 13.043 16.769 -0.415 1.00 78.81 89 LYS A O 1
ATOM 779 N N . GLY A 1 90 ? 12.798 15.723 -2.388 1.00 79.81 90 GLY A N 1
ATOM 780 C CA . GLY A 1 90 ? 12.956 16.889 -3.261 1.00 79.81 90 GLY A CA 1
ATOM 781 C C . GLY A 1 90 ? 14.391 17.158 -3.720 1.00 79.81 90 GLY A C 1
ATOM 782 O O . GLY A 1 90 ? 14.600 18.045 -4.541 1.00 79.81 90 GLY A O 1
ATOM 783 N N . ASN A 1 91 ? 15.373 16.397 -3.233 1.00 84.38 91 ASN A N 1
ATOM 784 C CA . ASN A 1 91 ? 16.794 16.544 -3.568 1.00 84.38 91 ASN A CA 1
ATOM 785 C C . ASN A 1 91 ? 17.385 15.317 -4.288 1.00 84.38 91 ASN A C 1
ATOM 787 O O . ASN A 1 91 ? 18.605 15.205 -4.439 1.00 84.38 91 ASN A O 1
ATOM 791 N N . GLU A 1 92 ? 16.543 14.382 -4.722 1.00 87.50 92 GLU A N 1
ATOM 792 C CA . GLU A 1 92 ? 16.973 13.168 -5.401 1.00 87.50 92 GLU A CA 1
ATOM 793 C C . GLU A 1 92 ? 17.541 13.479 -6.789 1.00 87.50 92 GLU A C 1
ATOM 795 O O . GLU A 1 92 ? 16.856 14.024 -7.652 1.00 87.50 92 GLU A O 1
ATOM 800 N N . LYS A 1 93 ? 18.790 13.070 -7.037 1.00 87.50 93 LYS A N 1
ATOM 801 C CA . LYS A 1 93 ? 19.448 13.248 -8.344 1.00 87.50 93 LYS A CA 1
ATOM 802 C C . LYS A 1 93 ? 18.962 12.262 -9.411 1.00 87.50 93 LYS A C 1
ATOM 804 O O . LYS A 1 93 ? 19.047 12.563 -10.593 1.00 87.50 93 LYS A O 1
ATOM 809 N N . ASN A 1 94 ? 18.430 11.111 -8.995 1.00 91.38 94 ASN A N 1
ATOM 810 C CA . ASN A 1 94 ? 18.080 9.991 -9.875 1.00 91.38 94 ASN A CA 1
ATOM 811 C C . ASN A 1 94 ? 16.570 9.713 -9.861 1.00 91.38 94 ASN A C 1
ATOM 813 O O . ASN A 1 94 ? 16.154 8.570 -9.681 1.00 91.38 94 ASN A O 1
ATOM 817 N N . ARG A 1 95 ? 15.739 10.757 -9.990 1.00 91.94 95 ARG A N 1
ATOM 818 C CA . ARG A 1 95 ? 14.273 10.628 -9.884 1.00 91.94 95 ARG A CA 1
ATOM 819 C C . ARG A 1 95 ? 13.708 9.565 -10.824 1.00 91.94 95 ARG A C 1
ATOM 821 O O . ARG A 1 95 ? 12.969 8.707 -10.359 1.00 91.94 95 ARG A O 1
ATOM 828 N N . ASP A 1 96 ? 14.103 9.570 -12.093 1.00 93.50 96 ASP A N 1
ATOM 829 C CA . ASP A 1 96 ? 13.567 8.633 -13.088 1.00 93.50 96 ASP A CA 1
ATOM 830 C C . ASP A 1 96 ? 13.878 7.172 -12.744 1.00 93.50 96 ASP A C 1
ATOM 832 O O . ASP A 1 96 ? 13.022 6.300 -12.876 1.00 93.50 96 ASP A O 1
ATOM 836 N N . GLU A 1 97 ? 15.077 6.902 -12.227 1.00 93.81 97 GLU A N 1
ATOM 837 C CA . GLU A 1 97 ? 15.475 5.557 -11.805 1.00 93.81 97 GLU A CA 1
ATOM 838 C C . GLU A 1 97 ? 14.732 5.112 -10.537 1.00 93.81 97 GLU A C 1
ATOM 840 O O . GLU A 1 97 ? 14.378 3.938 -10.405 1.00 93.81 97 GLU A O 1
ATOM 845 N N . ILE A 1 98 ? 14.448 6.044 -9.620 1.00 92.19 98 ILE A N 1
ATOM 846 C CA . ILE A 1 98 ? 13.613 5.783 -8.440 1.00 92.19 98 ILE A CA 1
ATOM 847 C C . ILE A 1 98 ? 12.188 5.431 -8.882 1.00 92.19 98 ILE A C 1
ATOM 849 O O . ILE A 1 98 ? 11.633 4.440 -8.408 1.00 92.19 98 ILE A O 1
ATOM 853 N N . ILE A 1 99 ? 11.622 6.187 -9.829 1.00 93.31 99 ILE A N 1
ATOM 854 C CA . ILE A 1 99 ? 10.285 5.931 -10.385 1.00 93.31 99 ILE A CA 1
ATOM 855 C C . ILE A 1 99 ? 10.242 4.577 -11.089 1.00 93.31 99 ILE A C 1
ATOM 857 O O . ILE A 1 99 ? 9.335 3.785 -10.836 1.00 93.31 99 ILE A O 1
ATOM 861 N N . LEU A 1 100 ? 11.237 4.272 -11.923 1.00 95.25 100 LEU A N 1
ATOM 862 C CA . LEU A 1 100 ? 11.325 2.980 -12.594 1.00 95.25 100 LEU A CA 1
ATOM 863 C C . LEU A 1 100 ? 11.429 1.834 -11.581 1.00 95.25 100 LEU A C 1
ATOM 865 O O . LEU A 1 100 ? 10.690 0.857 -11.673 1.00 95.25 100 LEU A O 1
ATOM 869 N N . THR A 1 101 ? 12.306 1.958 -10.587 1.00 93.19 101 THR A N 1
ATOM 870 C CA . THR A 1 101 ? 12.482 0.933 -9.549 1.00 93.19 101 THR A CA 1
ATOM 871 C C . THR A 1 101 ? 11.204 0.714 -8.742 1.00 93.19 101 THR A C 1
ATOM 873 O O . THR A 1 101 ? 10.848 -0.434 -8.475 1.00 93.19 101 THR A O 1
ATOM 876 N N . SER A 1 102 ? 10.480 1.783 -8.407 1.00 90.50 102 SER A N 1
ATOM 877 C CA . SER A 1 102 ? 9.170 1.710 -7.753 1.00 90.50 102 SER A CA 1
ATOM 878 C C . SER A 1 102 ? 8.135 1.000 -8.630 1.00 90.50 102 SER A C 1
ATOM 880 O O . SER A 1 102 ? 7.468 0.075 -8.163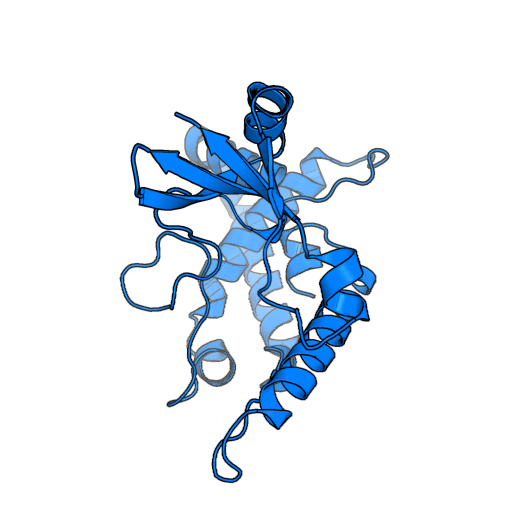 1.00 90.50 102 SER A O 1
ATOM 882 N N . ALA A 1 103 ? 8.046 1.345 -9.919 1.00 93.06 103 ALA A N 1
ATOM 883 C CA . ALA A 1 103 ? 7.116 0.714 -10.856 1.00 93.06 103 ALA A CA 1
ATOM 884 C C . ALA A 1 103 ? 7.358 -0.799 -10.979 1.00 93.06 103 ALA A C 1
ATOM 886 O O . ALA A 1 103 ? 6.420 -1.593 -10.899 1.00 93.06 103 ALA A O 1
ATOM 887 N N . LEU A 1 104 ? 8.623 -1.206 -11.113 1.00 94.56 104 LEU A N 1
ATOM 888 C CA . LEU A 1 104 ? 9.006 -2.617 -11.172 1.00 94.56 104 LEU A CA 1
ATOM 889 C C . LEU A 1 104 ? 8.748 -3.332 -9.838 1.00 94.56 104 LEU A C 1
ATOM 891 O O . LEU A 1 104 ? 8.281 -4.467 -9.834 1.00 94.56 104 LEU A O 1
ATOM 895 N N . SER A 1 105 ? 9.006 -2.666 -8.709 1.00 90.44 105 SER A N 1
ATOM 896 C CA . SER A 1 105 ? 8.738 -3.208 -7.372 1.00 90.44 105 SER A CA 1
ATOM 897 C C . SER A 1 105 ? 7.245 -3.415 -7.114 1.00 90.44 105 SER A C 1
ATOM 899 O O . SER A 1 105 ? 6.879 -4.412 -6.497 1.00 90.44 105 SER A O 1
ATOM 901 N N . HIS A 1 106 ? 6.373 -2.526 -7.603 1.00 86.75 106 HIS A N 1
ATOM 902 C CA . HIS A 1 106 ? 4.916 -2.698 -7.538 1.00 86.75 106 HIS A CA 1
ATOM 903 C C . HIS A 1 106 ? 4.450 -3.946 -8.304 1.00 86.75 106 HIS A C 1
ATOM 905 O O . HIS A 1 106 ? 3.671 -4.747 -7.784 1.00 86.75 106 HIS A O 1
ATOM 911 N N . ASP A 1 107 ? 4.940 -4.132 -9.527 1.00 88.19 107 ASP A N 1
ATOM 912 C CA . ASP A 1 107 ? 4.616 -5.303 -10.346 1.00 88.19 107 ASP A CA 1
ATOM 913 C C . ASP A 1 107 ? 5.170 -6.597 -9.729 1.00 88.19 107 ASP A C 1
ATOM 915 O O . ASP A 1 107 ? 4.480 -7.612 -9.674 1.00 88.19 107 ASP A O 1
ATOM 919 N N . ALA A 1 108 ? 6.400 -6.561 -9.211 1.00 89.00 108 ALA A N 1
ATOM 920 C CA . ALA A 1 108 ? 6.992 -7.700 -8.520 1.00 89.00 108 ALA A CA 1
ATOM 921 C C . ALA A 1 108 ? 6.202 -8.057 -7.261 1.00 89.00 108 ALA A C 1
ATOM 923 O O . ALA A 1 108 ? 5.867 -9.217 -7.053 1.00 89.00 108 ALA A O 1
ATOM 924 N N . PHE A 1 109 ? 5.836 -7.057 -6.460 1.00 83.75 109 PHE A N 1
ATOM 925 C CA . PHE A 1 109 ? 5.006 -7.249 -5.281 1.00 83.75 109 PHE A CA 1
ATOM 926 C C . PHE A 1 109 ? 3.676 -7.913 -5.641 1.00 83.75 109 PHE A C 1
ATOM 928 O O . PHE A 1 109 ? 3.351 -8.942 -5.067 1.00 83.75 109 PHE A O 1
ATOM 935 N N . THR A 1 110 ? 2.946 -7.373 -6.622 1.00 78.44 110 THR A N 1
ATOM 936 C CA . THR A 1 110 ? 1.641 -7.917 -7.042 1.00 78.44 110 THR A CA 1
ATOM 937 C C . THR A 1 110 ? 1.724 -9.290 -7.703 1.00 78.44 110 THR A C 1
ATOM 939 O O . THR A 1 110 ? 0.728 -9.998 -7.711 1.00 78.44 110 THR A O 1
ATOM 942 N N . SER A 1 111 ? 2.875 -9.685 -8.245 1.00 79.88 111 SER A N 1
ATOM 943 C CA . SER A 1 111 ? 3.100 -11.041 -8.756 1.00 79.88 111 SER A CA 1
ATOM 944 C C . SER A 1 111 ? 3.412 -12.019 -7.624 1.00 79.88 111 SER A C 1
ATOM 946 O O . SER A 1 111 ? 2.794 -13.074 -7.515 1.00 79.88 111 SER A O 1
ATOM 948 N N . GLU A 1 112 ? 4.369 -11.667 -6.765 1.00 79.62 112 GLU A N 1
ATOM 949 C CA . GLU A 1 112 ? 4.966 -12.612 -5.821 1.00 79.62 112 GLU A CA 1
ATOM 950 C C . GLU A 1 112 ? 4.210 -12.703 -4.488 1.00 79.62 112 GLU A C 1
ATOM 952 O O . GLU A 1 112 ? 4.300 -13.728 -3.817 1.00 79.62 112 GLU A O 1
ATOM 957 N N . CYS A 1 113 ? 3.411 -11.698 -4.102 1.00 69.88 113 CYS A N 1
ATOM 958 C CA . CYS A 1 113 ? 2.581 -11.787 -2.891 1.00 69.88 113 CYS A CA 1
ATOM 959 C C . CYS A 1 113 ? 1.472 -12.849 -2.989 1.00 69.88 113 CYS A C 1
ATOM 961 O O . CYS A 1 113 ? 0.981 -13.311 -1.963 1.00 69.88 113 CYS A O 1
ATOM 963 N N . TRP A 1 114 ? 1.135 -13.286 -4.207 1.00 65.19 114 TRP A N 1
ATOM 964 C CA . TRP A 1 114 ? 0.191 -14.377 -4.477 1.00 65.19 114 TRP A CA 1
ATOM 965 C C . TRP A 1 114 ? 0.872 -15.684 -4.888 1.00 65.19 114 TRP A C 1
ATOM 967 O O . TRP A 1 114 ? 0.185 -16.660 -5.191 1.00 65.19 114 TRP A O 1
ATOM 977 N N . ALA A 1 115 ? 2.206 -15.725 -4.924 1.00 71.25 115 ALA A N 1
ATOM 978 C CA . ALA A 1 115 ? 2.921 -16.953 -5.230 1.00 71.25 115 ALA A CA 1
ATOM 979 C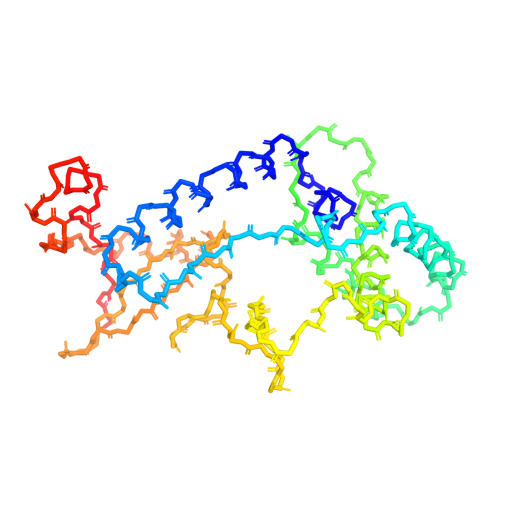 C . ALA A 1 115 ? 2.699 -17.989 -4.119 1.00 71.25 115 ALA A C 1
ATOM 981 O O . ALA A 1 115 ? 2.602 -17.655 -2.937 1.00 71.25 115 ALA A O 1
ATOM 982 N N . GLU A 1 116 ? 2.694 -19.271 -4.478 1.00 67.69 116 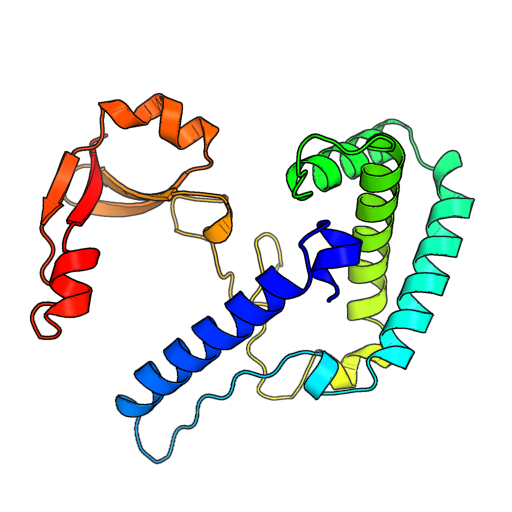GLU A N 1
ATOM 983 C CA . GLU A 1 116 ? 2.517 -20.378 -3.528 1.00 67.69 116 GLU A CA 1
ATOM 984 C C . GLU A 1 116 ? 3.553 -20.339 -2.392 1.00 67.69 116 GLU A C 1
ATOM 986 O O . GLU A 1 116 ? 3.240 -20.595 -1.232 1.00 67.69 116 GLU A O 1
ATOM 991 N N . ALA A 1 117 ? 4.781 -19.909 -2.700 1.00 67.06 117 ALA A N 1
ATOM 992 C CA . ALA A 1 117 ? 5.848 -19.733 -1.719 1.00 67.06 117 ALA A CA 1
ATOM 993 C C . ALA A 1 117 ? 5.572 -18.628 -0.682 1.00 67.06 117 ALA A C 1
ATOM 995 O O . ALA A 1 117 ? 6.204 -18.627 0.378 1.00 67.06 117 ALA A O 1
ATOM 996 N N . ALA A 1 118 ? 4.671 -17.698 -1.001 1.00 67.38 118 ALA A N 1
ATOM 997 C CA . ALA A 1 118 ? 4.256 -16.590 -0.158 1.00 67.38 118 ALA A CA 1
ATOM 998 C C . ALA A 1 118 ? 2.913 -16.879 0.539 1.00 67.38 118 ALA A C 1
ATOM 1000 O O . ALA A 1 118 ? 2.701 -16.391 1.643 1.00 67.38 118 ALA A O 1
ATOM 1001 N N . ALA A 1 119 ? 2.043 -17.723 -0.025 1.00 69.06 119 ALA A N 1
ATOM 1002 C CA . ALA A 1 119 ? 0.710 -18.012 0.516 1.00 69.06 119 ALA A CA 1
ATOM 1003 C C . ALA A 1 119 ? 0.660 -18.300 2.040 1.00 69.06 119 ALA A C 1
ATOM 1005 O O . ALA A 1 119 ? -0.194 -17.704 2.695 1.00 69.06 119 ALA A O 1
ATOM 1006 N N . PRO A 1 120 ? 1.588 -19.074 2.652 1.00 69.00 120 PRO A N 1
ATOM 1007 C CA . PRO A 1 120 ? 1.598 -19.302 4.106 1.00 69.00 120 PRO A CA 1
ATOM 1008 C C . PRO A 1 120 ? 1.878 -18.055 4.961 1.00 69.00 120 PRO A C 1
ATOM 1010 O O . PRO A 1 120 ? 1.640 -18.067 6.159 1.00 69.00 120 PRO A O 1
ATOM 1013 N N . ILE A 1 121 ? 2.433 -16.999 4.363 1.00 70.94 121 ILE A N 1
ATOM 1014 C CA . ILE A 1 121 ? 2.770 -15.727 5.021 1.00 70.94 121 ILE A CA 1
ATOM 1015 C C . ILE A 1 121 ? 1.622 -14.718 4.859 1.00 70.94 121 ILE A C 1
ATOM 1017 O O . ILE A 1 121 ? 1.426 -13.848 5.710 1.00 70.94 121 ILE A O 1
ATOM 1021 N N . TRP A 1 122 ? 0.882 -14.826 3.752 1.00 67.31 122 TRP A N 1
ATOM 1022 C CA . TRP A 1 122 ? -0.110 -13.844 3.317 1.00 67.31 122 TRP A CA 1
ATOM 1023 C C . TRP A 1 122 ? -1.560 -14.225 3.633 1.00 67.31 122 TRP A C 1
ATOM 1025 O O . TRP A 1 122 ? -2.381 -13.317 3.725 1.00 67.31 122 TRP A O 1
ATOM 1035 N N . ASN A 1 123 ? -1.869 -15.516 3.807 1.00 66.31 123 ASN A N 1
ATOM 1036 C CA . ASN A 1 123 ? -3.230 -16.010 4.026 1.00 66.31 123 ASN A CA 1
ATOM 1037 C C . ASN A 1 123 ? -3.277 -17.076 5.140 1.00 66.31 123 ASN A C 1
ATOM 1039 O O . ASN A 1 123 ? -3.079 -18.263 4.870 1.00 66.31 123 ASN A O 1
ATOM 1043 N N . GLU A 1 124 ? -3.585 -16.681 6.377 1.00 70.31 124 GLU A N 1
ATOM 1044 C CA . GLU A 1 124 ? -4.063 -17.605 7.418 1.00 70.31 124 GLU A CA 1
ATOM 1045 C C . GLU A 1 124 ? -5.600 -17.737 7.380 1.00 70.31 124 GLU A C 1
ATOM 1047 O O . GLU A 1 124 ? -6.298 -16.849 6.894 1.00 70.31 124 GLU A O 1
ATOM 1052 N N . LEU A 1 125 ? -6.140 -18.854 7.893 1.00 62.94 125 LEU A N 1
ATOM 1053 C CA . LEU A 1 125 ? -7.569 -19.221 7.806 1.00 62.94 125 LEU A CA 1
ATOM 1054 C C . LEU A 1 125 ? -8.527 -18.150 8.379 1.00 62.94 125 LEU A C 1
ATOM 1056 O O . LEU A 1 125 ? -9.675 -18.075 7.951 1.00 62.94 125 LEU A O 1
ATOM 1060 N N . ASP A 1 126 ? -8.039 -17.311 9.297 1.00 66.06 126 ASP A N 1
ATOM 1061 C CA . ASP A 1 126 ? -8.807 -16.268 9.990 1.00 66.06 126 ASP A CA 1
ATOM 1062 C C . ASP A 1 126 ? -8.308 -14.841 9.682 1.00 66.06 126 ASP A C 1
ATOM 1064 O O . ASP A 1 126 ? -8.698 -13.878 10.350 1.00 66.06 126 ASP A O 1
ATOM 1068 N N . ASP A 1 127 ? -7.429 -14.676 8.687 1.00 69.44 127 ASP A N 1
ATOM 1069 C CA . ASP A 1 127 ? -6.961 -13.350 8.298 1.00 69.44 127 ASP A CA 1
ATOM 1070 C C . ASP A 1 127 ? -8.075 -12.546 7.622 1.00 69.44 127 ASP A C 1
ATOM 1072 O O . ASP A 1 127 ? -8.677 -12.951 6.627 1.00 69.44 127 ASP A O 1
ATOM 1076 N N . ILE A 1 128 ? -8.288 -11.327 8.114 1.00 62.66 128 ILE A N 1
ATOM 1077 C CA . ILE A 1 128 ? -9.047 -10.307 7.395 1.00 62.66 128 ILE A CA 1
ATOM 1078 C C . ILE A 1 128 ? -8.043 -9.447 6.632 1.00 62.66 128 ILE A C 1
ATOM 1080 O O . ILE A 1 128 ? -7.415 -8.547 7.196 1.00 62.66 128 ILE A O 1
ATOM 1084 N N . SER A 1 129 ? -7.892 -9.701 5.332 1.00 61.88 129 SER A N 1
ATOM 1085 C CA . SER A 1 129 ? -7.049 -8.864 4.481 1.00 61.88 129 SER A CA 1
ATOM 1086 C C . SER A 1 129 ? -7.651 -7.463 4.350 1.00 61.88 129 SER A C 1
ATOM 1088 O O . SER A 1 129 ? -8.818 -7.291 3.991 1.00 61.88 129 SER A O 1
ATOM 1090 N N . LEU A 1 130 ? -6.838 -6.444 4.622 1.00 57.00 130 LEU A N 1
ATOM 1091 C CA . LEU A 1 130 ? -7.192 -5.036 4.462 1.00 57.00 130 LEU A CA 1
ATOM 1092 C C . LEU A 1 130 ? -6.542 -4.515 3.173 1.00 57.00 130 LEU A C 1
ATOM 1094 O O . LEU A 1 130 ? -5.318 -4.439 3.081 1.00 57.00 130 LEU A O 1
ATOM 1098 N N . GLY A 1 131 ? -7.351 -4.186 2.165 1.00 51.53 131 GLY A N 1
ATOM 1099 C CA . GLY A 1 131 ? -6.885 -3.815 0.823 1.00 51.53 131 GLY A CA 1
ATOM 1100 C C . GLY A 1 131 ? -7.254 -2.383 0.435 1.00 51.53 131 GLY A C 1
ATOM 1101 O O . GLY A 1 131 ? -8.251 -1.846 0.915 1.00 51.53 131 GLY A O 1
ATOM 1102 N N . HIS A 1 132 ? -6.482 -1.770 -0.470 1.00 47.31 132 HIS A N 1
ATOM 1103 C CA . HIS A 1 132 ? -6.666 -0.371 -0.891 1.00 47.31 132 HIS A CA 1
ATOM 1104 C C . HIS A 1 132 ? -7.260 -0.309 -2.304 1.00 47.31 132 HIS A C 1
ATOM 1106 O O . HIS A 1 132 ? -6.516 -0.231 -3.271 1.00 47.31 132 HIS A O 1
ATOM 1112 N N . ARG A 1 133 ? -8.597 -0.322 -2.401 1.00 45.81 133 ARG A N 1
ATOM 1113 C CA . ARG A 1 133 ? -9.439 -0.199 -3.616 1.00 45.81 133 ARG A CA 1
ATOM 1114 C C . ARG A 1 133 ? -9.161 -1.184 -4.780 1.00 45.81 133 ARG A C 1
ATOM 1116 O O . ARG A 1 133 ? -8.040 -1.535 -5.108 1.00 45.81 133 ARG A O 1
ATOM 1123 N N . TYR A 1 134 ? -10.242 -1.555 -5.477 1.00 44.84 134 TYR A N 1
ATOM 1124 C CA . TYR A 1 134 ? -10.281 -2.417 -6.677 1.00 44.84 134 TYR A CA 1
ATOM 1125 C C . TYR A 1 134 ? -9.754 -3.838 -6.497 1.00 44.84 134 TYR A C 1
ATOM 1127 O O . TYR A 1 134 ? -9.038 -4.383 -7.333 1.00 44.84 134 TYR A O 1
ATOM 1135 N N . THR A 1 135 ? -10.214 -4.485 -5.439 1.00 44.41 135 THR A N 1
ATOM 1136 C CA . THR A 1 135 ? -10.125 -5.932 -5.336 1.00 44.41 135 THR A CA 1
ATOM 1137 C C . THR A 1 135 ? -11.539 -6.477 -5.264 1.00 44.41 135 THR A C 1
ATOM 1139 O O . THR A 1 135 ? -12.290 -6.199 -4.328 1.00 44.41 135 THR A O 1
ATOM 1142 N N . THR A 1 136 ? -11.961 -7.186 -6.307 1.00 42.81 136 THR A N 1
ATOM 1143 C CA . THR A 1 136 ? -13.204 -7.954 -6.262 1.00 42.81 136 THR A CA 1
ATOM 1144 C C . THR A 1 136 ? -12.998 -9.118 -5.297 1.00 42.81 136 THR A C 1
ATOM 1146 O O . THR A 1 136 ? -12.390 -10.121 -5.655 1.00 42.81 136 THR A O 1
ATOM 1149 N N . GLY A 1 137 ? -13.481 -8.960 -4.064 1.00 46.88 137 GLY A N 1
ATOM 1150 C CA . GLY A 1 137 ? -13.856 -10.075 -3.192 1.00 46.88 137 GLY A CA 1
ATOM 1151 C C . GLY A 1 137 ? -12.819 -10.626 -2.212 1.00 46.88 137 GLY A C 1
ATOM 1152 O O . GLY A 1 137 ? -13.207 -11.468 -1.413 1.00 46.88 137 GLY A O 1
ATOM 1153 N N . TRP A 1 138 ? -11.555 -10.182 -2.213 1.00 50.91 138 TRP A N 1
ATOM 1154 C CA . TRP A 1 138 ? -10.526 -10.794 -1.346 1.00 50.91 138 TRP A CA 1
ATOM 1155 C C . TRP A 1 138 ? -10.100 -9.970 -0.124 1.00 50.91 138 TRP A C 1
ATOM 1157 O O . TRP A 1 138 ? -9.398 -10.490 0.733 1.00 50.91 138 TRP A O 1
ATOM 1167 N N . ALA A 1 139 ? -10.517 -8.706 -0.006 1.00 57.09 139 ALA A N 1
ATOM 1168 C CA . ALA A 1 139 ? -10.167 -7.858 1.134 1.00 57.09 139 ALA A CA 1
ATOM 1169 C C . ALA A 1 139 ? -11.334 -6.975 1.579 1.00 57.09 139 ALA A C 1
ATOM 1171 O O . ALA A 1 139 ? -12.156 -6.563 0.757 1.00 57.09 139 ALA A O 1
ATOM 1172 N N . ILE A 1 140 ? -11.353 -6.603 2.861 1.00 54.25 140 ILE A N 1
ATOM 1173 C CA . ILE A 1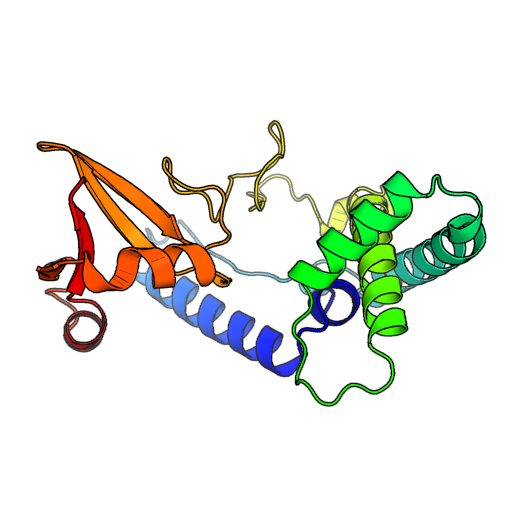 140 ? -12.114 -5.439 3.318 1.00 54.25 140 ILE A CA 1
ATOM 1174 C C . ILE A 1 140 ? -11.384 -4.203 2.803 1.00 54.25 140 ILE A C 1
ATOM 1176 O O . ILE A 1 140 ? -10.183 -4.028 3.029 1.00 54.25 140 ILE A O 1
ATOM 1180 N N . HIS A 1 141 ? -12.101 -3.347 2.077 1.00 57.81 141 HIS A N 1
ATOM 1181 C CA . HIS A 1 141 ? -11.519 -2.128 1.530 1.00 57.81 141 HIS A CA 1
ATOM 1182 C C . HIS A 1 141 ? -11.331 -1.144 2.675 1.00 57.81 141 HIS A C 1
ATOM 1184 O O . HIS A 1 141 ? -12.269 -0.490 3.128 1.00 57.81 141 HIS A O 1
ATOM 1190 N N . VAL A 1 142 ? -10.102 -1.046 3.162 1.00 45.72 142 VAL A N 1
ATOM 1191 C CA . VAL A 1 142 ? -9.722 0.008 4.094 1.00 45.72 142 VAL A CA 1
ATOM 1192 C C . VAL A 1 142 ? -9.323 1.198 3.241 1.00 45.72 142 VAL A C 1
ATOM 1194 O O . VAL A 1 142 ? -8.713 1.029 2.189 1.00 45.72 142 VAL A O 1
ATOM 1197 N N . ARG A 1 143 ? -9.640 2.418 3.690 1.00 48.03 143 ARG A N 1
ATOM 1198 C CA . ARG A 1 143 ? -9.371 3.681 2.966 1.00 48.03 143 ARG A CA 1
ATOM 1199 C C . ARG A 1 143 ? -10.381 4.048 1.867 1.00 48.03 143 ARG A C 1
ATOM 1201 O O . ARG A 1 143 ? -10.100 4.965 1.104 1.00 48.03 143 ARG A O 1
ATOM 1208 N N . SER A 1 144 ? -11.552 3.411 1.798 1.00 51.12 144 SER A N 1
ATOM 1209 C CA . SER A 1 144 ? -12.687 3.917 1.011 1.00 51.12 144 SER A CA 1
ATOM 1210 C C . SER A 1 144 ? -13.783 4.423 1.937 1.00 51.12 144 SER A C 1
ATOM 1212 O O . SER A 1 144 ? -14.325 3.666 2.739 1.00 51.12 144 SER A O 1
ATOM 1214 N N . ALA A 1 145 ? -14.128 5.696 1.808 1.00 58.62 145 ALA A N 1
ATOM 1215 C CA . ALA A 1 145 ? -15.417 6.172 2.275 1.00 58.62 145 ALA A CA 1
ATOM 1216 C C . ALA A 1 145 ? -16.430 6.014 1.124 1.00 58.62 145 ALA A C 1
ATOM 1218 O O . ALA A 1 145 ? -16.003 6.034 -0.031 1.00 58.62 145 ALA A O 1
ATOM 1219 N N . PRO A 1 146 ? -17.745 5.887 1.368 1.00 63.44 146 PRO A N 1
ATOM 1220 C CA . PRO A 1 146 ? -18.739 5.760 0.299 1.00 63.44 146 PRO A CA 1
ATOM 1221 C C . PRO A 1 146 ? -18.630 6.858 -0.771 1.00 63.44 146 PRO A C 1
ATOM 1223 O O . PRO A 1 146 ? -18.915 6.605 -1.937 1.00 63.44 146 PRO A O 1
ATOM 1226 N N . GLY A 1 147 ? -18.173 8.059 -0.391 1.00 62.91 147 GLY A N 1
ATOM 1227 C CA . GLY A 1 147 ? -17.938 9.169 -1.314 1.00 62.91 147 GLY A CA 1
ATOM 1228 C C . GLY A 1 147 ? -16.542 9.233 -1.948 1.00 62.91 147 GLY A C 1
ATOM 1229 O O . GLY A 1 147 ? -16.318 10.119 -2.770 1.00 62.91 147 GLY A O 1
ATOM 1230 N N . SER A 1 148 ? -15.597 8.354 -1.581 1.00 60.81 148 SER A N 1
ATOM 1231 C CA . SER A 1 148 ? -14.184 8.502 -1.945 1.00 60.81 148 SER A CA 1
ATOM 1232 C C . SER A 1 148 ? -13.481 7.253 -2.446 1.00 60.81 148 SER A C 1
ATOM 1234 O O . SER A 1 148 ? -13.693 6.122 -2.017 1.00 60.81 148 SER A O 1
ATOM 1236 N N . THR A 1 149 ? -12.512 7.531 -3.305 1.00 59.50 149 THR A N 1
ATOM 1237 C CA . THR A 1 149 ? -11.564 6.593 -3.881 1.00 59.50 149 THR A CA 1
ATOM 1238 C C . THR A 1 149 ? -10.125 6.886 -3.472 1.00 59.50 149 THR A C 1
ATOM 1240 O O . THR A 1 149 ? -9.212 6.215 -3.950 1.00 59.50 149 THR A O 1
ATOM 1243 N N . VAL A 1 150 ? -9.917 7.964 -2.715 1.00 55.03 150 VAL A N 1
ATOM 1244 C CA . VAL A 1 150 ? -8.610 8.491 -2.330 1.00 55.03 150 VAL A CA 1
ATOM 1245 C C . VAL A 1 150 ? -8.154 7.795 -1.057 1.00 55.03 150 VAL A C 1
ATOM 1247 O O . VAL A 1 150 ? -8.927 7.644 -0.116 1.00 55.03 150 VAL A O 1
ATOM 1250 N N . ASN A 1 151 ? -6.878 7.412 -1.001 1.00 54.84 151 ASN A N 1
ATOM 1251 C CA . ASN A 1 151 ? -6.312 6.782 0.185 1.00 54.84 151 ASN A CA 1
ATOM 1252 C C . ASN A 1 151 ? -6.324 7.754 1.378 1.00 54.84 151 ASN A C 1
ATOM 1254 O O . ASN A 1 151 ? -5.751 8.840 1.290 1.00 54.84 151 ASN A O 1
ATOM 1258 N N . PHE A 1 152 ? -6.891 7.317 2.507 1.00 49.62 152 PHE A N 1
ATOM 1259 C CA . PHE A 1 152 ? -6.970 8.061 3.775 1.00 49.62 152 PHE A CA 1
ATOM 1260 C C . PHE A 1 152 ? -5.631 8.663 4.238 1.00 49.62 152 PHE A C 1
ATOM 1262 O O . PHE A 1 152 ? -5.603 9.778 4.730 1.00 49.62 152 PHE A O 1
ATOM 1269 N N . TRP A 1 153 ? -4.510 7.970 4.019 1.00 49.78 153 TRP A N 1
ATOM 1270 C CA . TRP A 1 153 ? -3.169 8.404 4.454 1.00 49.78 153 TRP A CA 1
ATOM 1271 C C . TRP A 1 153 ? -2.525 9.452 3.543 1.00 49.78 153 TRP A C 1
ATOM 1273 O O . TRP A 1 153 ? -1.542 10.078 3.916 1.00 49.78 153 TRP A O 1
ATOM 1283 N N . SER A 1 154 ? -3.065 9.623 2.336 1.00 56.12 154 SER A N 1
ATOM 1284 C CA . SER A 1 154 ? -2.620 10.637 1.374 1.00 56.12 154 SER A CA 1
ATOM 1285 C C . SER A 1 154 ? -3.617 11.784 1.231 1.00 56.12 154 SER A C 1
ATOM 1287 O O . SER A 1 154 ? -3.408 12.667 0.405 1.00 56.12 154 SER A O 1
ATOM 1289 N N . GLY A 1 155 ? -4.729 11.740 1.966 1.00 65.81 155 GLY A N 1
ATOM 1290 C CA . GLY A 1 155 ? -5.852 12.648 1.798 1.00 65.81 155 GLY A CA 1
ATOM 1291 C C . GLY A 1 155 ? -6.411 13.146 3.122 1.00 65.81 155 GLY A C 1
ATOM 1292 O O . GLY A 1 155 ? -6.028 12.689 4.192 1.00 65.81 155 GLY A O 1
ATOM 1293 N N . THR A 1 156 ? -7.339 14.089 3.041 1.00 75.12 156 THR A N 1
ATOM 1294 C CA . THR A 1 156 ? -8.002 14.668 4.210 1.00 75.12 156 THR A CA 1
ATOM 1295 C C . THR A 1 156 ? -9.407 14.094 4.327 1.00 75.12 156 THR A C 1
ATOM 1297 O O . THR A 1 156 ? -10.189 14.179 3.377 1.00 75.12 156 THR A O 1
ATOM 1300 N N . GLY A 1 157 ? -9.727 13.498 5.478 1.00 76.00 157 GLY A N 1
ATOM 1301 C CA . GLY A 1 157 ? -11.078 13.032 5.790 1.00 76.00 157 GLY A CA 1
ATOM 1302 C C . GLY A 1 157 ? -12.032 14.206 6.003 1.00 76.00 157 GLY A C 1
ATOM 1303 O O . GLY A 1 157 ? -11.706 15.147 6.724 1.00 76.00 157 GLY A O 1
ATOM 1304 N N . VAL A 1 158 ? -13.199 14.154 5.365 1.00 82.69 158 VAL A N 1
ATOM 1305 C CA . VAL A 1 158 ? -14.229 15.201 5.426 1.00 82.69 158 VAL A CA 1
ATOM 1306 C C . VAL A 1 158 ? -15.622 14.571 5.382 1.00 82.69 158 VAL A C 1
ATOM 1308 O O . VAL A 1 158 ? -15.796 13.467 4.858 1.00 82.69 158 VAL A O 1
ATOM 1311 N N . LEU A 1 159 ? -16.633 15.267 5.897 1.00 86.00 159 LEU A N 1
ATOM 1312 C CA . LEU A 1 159 ? -18.031 14.867 5.728 1.00 86.00 159 LEU A CA 1
ATOM 1313 C C . LEU A 1 159 ? -18.696 15.738 4.666 1.00 86.00 159 LEU A C 1
ATOM 1315 O O . LEU A 1 159 ? -18.635 16.958 4.742 1.00 86.00 159 LEU A O 1
ATOM 1319 N N . PHE A 1 160 ? -19.343 15.121 3.683 1.00 86.81 160 PHE A N 1
ATOM 1320 C CA . PHE A 1 160 ? -20.194 15.828 2.730 1.00 86.81 160 PHE A CA 1
ATOM 1321 C C . PHE A 1 160 ? -21.615 15.803 3.271 1.00 86.81 160 PHE A C 1
ATOM 1323 O O . PHE A 1 160 ? -22.191 14.721 3.411 1.00 86.81 160 PHE A O 1
ATOM 1330 N N . LYS A 1 161 ? -22.164 16.970 3.591 1.00 85.00 161 LYS A N 1
ATOM 1331 C CA . LYS A 1 161 ? -23.559 17.113 3.985 1.00 85.00 161 LYS A CA 1
ATOM 1332 C C . LYS A 1 161 ? -24.383 17.467 2.756 1.00 85.00 161 LYS A C 1
ATOM 1334 O O . LYS A 1 161 ? -24.108 18.468 2.099 1.00 85.00 161 LYS A O 1
ATOM 1339 N N . ASN A 1 162 ? -25.374 16.635 2.467 1.00 83.81 162 ASN A N 1
ATOM 1340 C CA . ASN A 1 162 ? -26.424 16.926 1.503 1.00 83.81 162 ASN A CA 1
ATOM 1341 C C . ASN A 1 162 ? -27.762 16.692 2.210 1.00 83.81 162 ASN A C 1
ATOM 1343 O O . ASN A 1 162 ? -28.001 15.587 2.707 1.00 83.81 162 ASN A O 1
ATOM 1347 N N . GLU A 1 163 ? -28.577 17.743 2.315 1.00 84.75 163 GLU A N 1
ATOM 1348 C CA . GLU A 1 163 ? -29.783 17.772 3.153 1.00 84.75 163 GLU A CA 1
ATOM 1349 C C . GLU A 1 163 ? -29.470 17.301 4.594 1.00 84.75 163 GLU A C 1
ATOM 1351 O O . GLU A 1 163 ? -28.599 17.866 5.264 1.00 84.75 163 GLU A O 1
ATOM 1356 N N . ASP A 1 164 ? -30.128 16.234 5.053 1.00 84.56 164 ASP A N 1
ATOM 1357 C CA . ASP A 1 164 ? -29.951 15.636 6.382 1.00 84.56 164 ASP A CA 1
ATOM 1358 C C . ASP A 1 164 ? -28.984 14.439 6.391 1.00 84.56 164 ASP A C 1
ATOM 1360 O O . ASP A 1 164 ? -28.860 13.727 7.392 1.00 84.56 164 ASP A O 1
ATOM 1364 N N . LYS A 1 165 ? -28.274 14.184 5.283 1.00 84.00 165 LYS A N 1
ATOM 1365 C CA . LYS A 1 165 ? -27.370 13.038 5.154 1.00 84.00 165 LYS A CA 1
ATOM 1366 C C . LYS A 1 165 ? -25.909 13.469 5.124 1.00 84.00 165 LYS A C 1
ATOM 1368 O O . LYS A 1 165 ? -25.475 14.223 4.256 1.00 84.00 165 LYS A O 1
ATOM 1373 N N . TYR A 1 166 ? -25.121 12.880 6.020 1.00 83.00 166 TYR A N 1
ATOM 1374 C CA . TYR A 1 166 ? -23.665 12.969 5.992 1.00 83.00 166 TYR A CA 1
ATOM 1375 C C . TYR A 1 166 ? -23.077 11.770 5.243 1.00 83.00 166 TYR A C 1
ATOM 1377 O O . TYR A 1 166 ? -23.332 10.613 5.583 1.00 83.00 166 TYR A O 1
ATOM 1385 N N . THR A 1 167 ? -22.266 12.043 4.225 1.00 84.62 167 THR A N 1
ATOM 1386 C CA . THR A 1 167 ? -21.507 11.034 3.484 1.00 84.62 167 THR A CA 1
ATOM 1387 C C . THR A 1 167 ? -20.022 11.230 3.766 1.00 84.62 167 THR A C 1
ATOM 1389 O O . THR A 1 167 ? -19.475 12.274 3.402 1.00 84.62 167 THR A O 1
ATOM 1392 N N . PRO A 1 168 ? -19.333 10.264 4.397 1.00 82.00 168 PRO A N 1
ATOM 1393 C CA . PRO A 1 168 ? -17.905 10.397 4.605 1.00 82.00 168 PRO A CA 1
ATOM 1394 C C . PRO A 1 168 ? -17.173 10.359 3.264 1.00 82.00 168 PRO A C 1
ATOM 1396 O O . PRO A 1 168 ? -17.523 9.602 2.349 1.00 82.00 168 PRO A O 1
ATOM 1399 N N . ASN A 1 169 ? -16.157 11.206 3.154 1.00 82.31 169 ASN A N 1
ATOM 1400 C CA . ASN A 1 169 ? -15.331 11.366 1.973 1.00 82.31 169 ASN A CA 1
ATOM 1401 C C . ASN A 1 169 ? -13.865 11.580 2.387 1.00 82.31 169 ASN A C 1
ATOM 1403 O O . ASN A 1 169 ? -13.551 11.914 3.528 1.00 82.31 169 ASN A O 1
ATOM 1407 N N . ILE A 1 170 ? -12.956 11.355 1.449 1.00 79.50 170 ILE A N 1
ATOM 1408 C CA . ILE A 1 170 ? -11.518 11.561 1.602 1.00 79.50 170 ILE A CA 1
ATOM 1409 C C . ILE A 1 170 ? -11.083 12.324 0.361 1.00 79.50 170 ILE A C 1
ATOM 1411 O O . ILE A 1 170 ? -11.321 11.877 -0.760 1.00 79.50 170 ILE A O 1
ATOM 1415 N N . LEU A 1 171 ? -10.463 13.480 0.540 1.00 78.38 171 LEU A N 1
ATOM 1416 C CA . LEU A 1 171 ? -10.020 14.311 -0.573 1.00 78.38 171 LEU A CA 1
ATOM 1417 C C . LEU A 1 171 ? -8.515 14.194 -0.741 1.00 78.38 171 LEU A C 1
ATOM 1419 O O . LEU A 1 171 ? -7.779 14.232 0.239 1.00 78.38 171 LEU A O 1
ATOM 1423 N N . SER A 1 172 ? -8.040 14.092 -1.980 1.00 78.00 172 SER A N 1
ATOM 1424 C CA . SER A 1 172 ? -6.610 14.252 -2.266 1.00 78.00 172 SER A CA 1
ATOM 1425 C C . SER A 1 172 ? -6.159 15.674 -1.909 1.00 78.00 172 SER A C 1
ATOM 1427 O O . SER A 1 172 ? -6.998 16.577 -1.847 1.00 78.00 172 SER A O 1
ATOM 1429 N N . PRO A 1 173 ? -4.850 15.938 -1.747 1.00 75.88 173 PRO A N 1
ATOM 1430 C CA . PRO A 1 173 ? -4.370 17.266 -1.369 1.00 75.88 173 PRO A CA 1
ATOM 1431 C C . PRO A 1 173 ? -4.804 18.357 -2.356 1.00 75.88 173 PRO A C 1
ATOM 1433 O O . PRO A 1 173 ? -5.100 19.478 -1.953 1.00 75.88 173 PRO A O 1
ATOM 1436 N N . LYS A 1 174 ? -4.897 18.019 -3.651 1.00 78.44 174 LYS A N 1
ATOM 1437 C CA . LYS A 1 174 ? -5.415 18.918 -4.690 1.00 78.44 174 LYS A CA 1
ATOM 1438 C C . LYS A 1 174 ? -6.907 19.204 -4.496 1.00 78.44 174 LYS A C 1
ATOM 1440 O O . LYS A 1 174 ? -7.287 20.365 -4.420 1.00 78.44 174 LYS A O 1
ATOM 1445 N N . GLN A 1 175 ? -7.726 18.158 -4.364 1.00 82.44 175 GLN A N 1
ATOM 1446 C CA . GLN A 1 175 ? -9.173 18.303 -4.160 1.00 82.44 175 GLN A CA 1
ATOM 1447 C C . GLN A 1 175 ? -9.497 19.071 -2.877 1.00 82.44 175 GLN A C 1
ATOM 1449 O O . GLN A 1 175 ? -10.419 19.876 -2.869 1.00 82.44 175 GLN A O 1
ATOM 1454 N N . TYR A 1 176 ? -8.736 18.836 -1.804 1.00 84.38 176 TYR A N 1
ATOM 1455 C CA . TYR A 1 176 ? -8.901 19.560 -0.549 1.00 84.38 176 TYR A CA 1
ATOM 1456 C C . TYR A 1 176 ? -8.649 21.056 -0.749 1.00 84.38 176 TYR A C 1
ATOM 1458 O O . TYR A 1 176 ? -9.537 21.851 -0.470 1.00 84.38 176 TYR A O 1
ATOM 1466 N N . LYS A 1 177 ? -7.495 21.437 -1.317 1.00 84.31 177 LYS A N 1
ATOM 1467 C CA . LYS A 1 177 ? -7.150 22.847 -1.578 1.00 84.31 177 LYS A CA 1
ATOM 1468 C C . LYS A 1 177 ? -8.169 23.569 -2.460 1.00 84.31 177 LYS A C 1
ATOM 1470 O O . LYS A 1 177 ? -8.442 24.742 -2.250 1.00 84.31 177 LYS A O 1
ATOM 1475 N N . GLU A 1 178 ? -8.749 22.881 -3.441 1.00 89.88 178 GLU A N 1
ATOM 1476 C CA . GLU A 1 178 ? -9.758 23.467 -4.335 1.00 89.88 178 GLU A CA 1
ATOM 1477 C C . GLU A 1 178 ? -11.044 23.882 -3.604 1.00 89.88 178 GLU A C 1
ATOM 1479 O O . GLU A 1 178 ? -11.740 24.794 -4.056 1.00 89.88 178 GLU A O 1
ATOM 1484 N N . ILE A 1 179 ? -11.369 23.229 -2.484 1.00 86.81 179 ILE A N 1
ATOM 1485 C CA . ILE A 1 179 ? -12.622 23.461 -1.758 1.00 86.81 179 ILE A CA 1
ATOM 1486 C C . ILE A 1 179 ? -12.420 23.849 -0.290 1.00 86.81 179 ILE A C 1
ATOM 1488 O O . ILE A 1 179 ? -13.404 23.985 0.431 1.00 86.81 179 ILE A O 1
ATOM 1492 N N . GLU A 1 180 ? -11.181 24.074 0.158 1.00 85.88 180 GLU A N 1
ATOM 1493 C CA . GLU A 1 180 ? -10.874 24.268 1.581 1.00 85.88 180 GLU A CA 1
ATOM 1494 C C . GLU A 1 180 ? -11.585 25.473 2.199 1.00 85.88 180 GLU A C 1
ATOM 1496 O O . GLU A 1 180 ? -12.073 25.407 3.324 1.00 85.88 180 GLU A O 1
ATOM 1501 N N . ASN A 1 181 ? -11.762 26.530 1.407 1.00 88.38 181 ASN A N 1
ATOM 1502 C CA . ASN A 1 181 ? -12.455 27.754 1.811 1.00 88.38 181 ASN A CA 1
ATOM 1503 C C . ASN A 1 181 ? -13.979 27.592 1.948 1.00 88.38 181 ASN A C 1
ATOM 1505 O O . ASN A 1 181 ? -14.672 28.553 2.266 1.00 88.38 181 ASN A O 1
ATOM 1509 N N . LYS A 1 182 ? -14.512 26.405 1.651 1.00 87.75 182 LYS A N 1
ATOM 1510 C CA . LYS A 1 182 ? -15.944 26.086 1.702 1.00 87.75 182 LYS A CA 1
ATOM 1511 C C . LYS A 1 182 ? -16.286 25.097 2.821 1.00 87.75 182 LYS A C 1
ATOM 1513 O O . LYS A 1 182 ? -17.448 24.716 2.949 1.00 87.75 182 LYS A O 1
ATOM 1518 N N . PHE A 1 183 ? -15.301 24.642 3.598 1.00 85.69 183 PHE A N 1
ATOM 1519 C CA . PHE A 1 183 ? -15.575 23.804 4.761 1.00 85.69 183 PHE A CA 1
ATOM 1520 C C . PHE A 1 183 ? -16.103 24.641 5.920 1.00 85.69 183 PHE A C 1
ATOM 1522 O O . PHE A 1 183 ? -15.598 25.724 6.207 1.00 85.69 183 PHE A O 1
ATOM 1529 N N . ASN A 1 184 ? -17.061 24.072 6.641 1.00 85.94 184 ASN A N 1
ATOM 1530 C CA . ASN A 1 184 ? -17.403 24.497 7.987 1.00 85.94 184 ASN A CA 1
ATOM 1531 C C . ASN A 1 184 ? -16.835 23.483 8.982 1.00 85.94 184 ASN A C 1
ATOM 1533 O O . ASN A 1 184 ? -16.745 22.291 8.691 1.00 85.94 184 ASN A O 1
ATOM 1537 N N . SER A 1 185 ? -16.458 23.957 10.164 1.00 81.69 185 SER A N 1
ATOM 1538 C CA . SER A 1 185 ? -16.003 23.096 11.252 1.00 81.69 185 SER A CA 1
ATOM 1539 C C . SER A 1 185 ? -17.175 22.808 12.184 1.00 81.69 185 SER A C 1
ATOM 1541 O O . SER A 1 185 ? -17.755 23.739 12.744 1.00 81.69 185 SER A O 1
ATOM 1543 N N . GLU A 1 186 ? -17.537 21.536 12.339 1.00 83.81 186 GLU A N 1
ATOM 1544 C CA . GLU A 1 186 ? -18.586 21.112 13.269 1.00 83.81 186 GLU A CA 1
ATOM 1545 C C . GLU A 1 186 ? -17.974 20.462 14.507 1.00 83.81 186 GLU A C 1
ATOM 1547 O O . GLU A 1 186 ? -17.129 19.568 14.408 1.00 83.81 186 GLU A O 1
ATOM 1552 N N . GLY A 1 187 ? -18.420 20.922 15.678 1.00 78.44 187 GLY A N 1
ATOM 1553 C CA . GLY A 1 187 ? -18.071 20.326 16.960 1.00 78.44 187 GLY A CA 1
ATOM 1554 C C . GLY A 1 187 ? -18.752 18.968 17.135 1.00 78.44 187 GLY A C 1
ATOM 1555 O O . GLY A 1 187 ? -19.968 18.862 16.986 1.00 78.44 187 GLY A O 1
ATOM 1556 N N . VAL A 1 188 ? -17.989 17.937 17.483 1.00 73.88 188 VAL A N 1
ATOM 1557 C CA . VAL A 1 188 ? -18.468 16.570 17.694 1.00 73.88 188 VAL A CA 1
ATOM 1558 C C . VAL A 1 188 ? -18.090 16.059 19.080 1.00 73.88 188 VAL A C 1
ATOM 1560 O O . VAL A 1 188 ? -17.007 16.322 19.593 1.00 73.88 188 VAL A O 1
ATOM 1563 N N . SER A 1 189 ? -18.985 15.283 19.690 1.00 71.19 189 SER A N 1
ATOM 1564 C CA . SER A 1 189 ? -18.834 14.776 21.060 1.00 71.19 189 SER A CA 1
ATOM 1565 C C . SER A 1 189 ? -18.302 13.342 21.142 1.00 71.19 189 SER A C 1
ATOM 1567 O O . SER A 1 189 ? -18.319 12.754 22.219 1.00 71.19 189 SER A O 1
ATOM 1569 N N . PHE A 1 190 ? -17.793 12.771 20.041 1.00 68.75 190 PHE A N 1
ATOM 1570 C CA . PHE A 1 190 ? -17.350 11.366 19.987 1.00 68.75 190 PHE A CA 1
ATOM 1571 C C . PHE A 1 190 ? -16.350 10.986 21.085 1.00 68.75 190 PHE A C 1
ATOM 1573 O O . PHE A 1 190 ? -16.348 9.851 21.555 1.00 68.75 190 PHE A O 1
ATOM 1580 N N . PHE A 1 191 ? -15.521 11.938 21.516 1.00 72.44 191 PHE A N 1
ATOM 1581 C CA . PHE A 1 191 ? -14.502 11.727 22.538 1.00 72.44 191 PHE A CA 1
ATOM 1582 C C . PHE A 1 191 ? -14.815 12.454 23.848 1.00 72.44 191 PHE A C 1
ATOM 1584 O O . PHE A 1 191 ? -13.895 12.756 24.601 1.00 72.44 191 PHE A O 1
ATOM 1591 N N . SER A 1 192 ? -16.091 12.724 24.153 1.00 76.44 192 SER A N 1
ATOM 1592 C CA . SER A 1 192 ? -16.504 13.479 25.350 1.00 76.44 192 SER A CA 1
ATOM 1593 C C . SER A 1 192 ? -15.912 12.938 26.656 1.00 76.44 192 SER A C 1
ATOM 1595 O O . SER A 1 192 ? -15.643 13.704 27.576 1.00 76.44 192 SER A O 1
ATOM 1597 N N . ASN A 1 193 ? -15.657 11.628 26.716 1.00 75.81 193 ASN A N 1
ATOM 1598 C CA . ASN A 1 193 ? -15.121 10.944 27.894 1.00 75.81 193 ASN A CA 1
ATOM 1599 C C . ASN A 1 193 ? -13.582 10.830 27.895 1.00 75.81 193 ASN A C 1
ATOM 1601 O O . ASN A 1 193 ? -13.012 10.285 28.836 1.00 75.81 193 ASN A O 1
ATOM 1605 N N . ASN A 1 194 ? -12.895 11.323 26.858 1.00 73.19 194 ASN A N 1
ATOM 1606 C CA . ASN A 1 194 ? -11.435 11.345 26.759 1.00 73.19 194 ASN A CA 1
ATOM 1607 C C . ASN A 1 194 ? -10.952 12.787 26.504 1.00 73.19 194 ASN A C 1
ATOM 1609 O O . ASN A 1 194 ? -10.971 13.241 25.360 1.00 73.19 194 ASN A O 1
ATOM 1613 N N . PRO A 1 195 ? -10.480 13.512 27.537 1.00 75.88 195 PRO A N 1
ATOM 1614 C CA . PRO A 1 195 ? -10.133 14.933 27.427 1.00 75.88 195 PRO A CA 1
ATOM 1615 C C . PRO A 1 195 ? -9.052 15.234 26.381 1.00 75.88 195 PRO A C 1
ATOM 1617 O O . PRO A 1 195 ? -9.111 16.257 25.703 1.00 75.88 195 PRO A O 1
ATOM 1620 N N . ILE A 1 196 ? -8.085 14.326 26.218 1.00 74.12 196 ILE A N 1
ATOM 1621 C CA . ILE A 1 196 ? -6.960 14.490 25.289 1.00 74.12 196 ILE A CA 1
ATOM 1622 C C . ILE A 1 196 ? -7.442 14.354 23.842 1.00 74.12 196 ILE A C 1
ATOM 1624 O O . ILE A 1 196 ? -7.102 15.178 22.991 1.00 74.12 196 ILE A O 1
ATOM 1628 N N . LEU A 1 197 ? -8.234 13.317 23.557 1.00 64.88 197 LEU A N 1
ATOM 1629 C CA . LEU A 1 197 ? -8.797 13.105 22.223 1.00 64.88 197 LEU A CA 1
ATOM 1630 C C . LEU A 1 197 ? -9.864 14.146 21.902 1.00 64.88 197 LEU A C 1
ATOM 1632 O O . LEU A 1 197 ? -9.882 14.651 20.788 1.00 64.88 197 LEU A O 1
ATOM 1636 N N . SER A 1 198 ? -10.682 14.530 22.881 1.00 75.38 198 SER A N 1
ATOM 1637 C CA . SER A 1 198 ? -11.636 15.628 22.756 1.00 75.38 198 SER A CA 1
ATOM 1638 C C . SER A 1 198 ? -10.923 16.903 22.311 1.00 75.38 198 SER A C 1
ATOM 1640 O O . SER A 1 198 ? -11.247 17.453 21.266 1.00 75.38 198 SER A O 1
ATOM 1642 N N . GLN A 1 199 ? -9.856 17.325 22.988 1.00 74.50 199 GLN A N 1
ATOM 1643 C CA . GLN A 1 199 ? -9.138 18.538 22.592 1.00 74.50 199 GLN A CA 1
ATOM 1644 C C . GLN A 1 199 ? -8.576 18.478 21.159 1.00 74.50 199 GLN A C 1
ATOM 1646 O O . GLN A 1 199 ? -8.542 19.494 20.468 1.00 74.50 199 GLN A O 1
ATOM 1651 N N . LYS A 1 200 ? -8.130 17.300 20.707 1.00 69.19 200 LYS A N 1
ATOM 1652 C CA . LYS A 1 200 ? -7.479 17.130 19.398 1.00 69.19 200 LYS A CA 1
ATOM 1653 C C . LYS A 1 200 ? -8.443 16.848 18.245 1.00 69.19 200 LYS A C 1
ATOM 1655 O O . LYS A 1 200 ? -8.109 17.158 17.108 1.00 69.19 200 LYS A O 1
ATOM 1660 N N . LEU A 1 201 ? -9.591 16.232 18.522 1.00 72.25 201 LEU A N 1
ATOM 1661 C CA . LEU A 1 201 ? -10.484 15.626 17.526 1.00 72.25 201 LEU A CA 1
ATOM 1662 C C . LEU A 1 201 ? -11.958 16.028 17.714 1.00 72.25 201 LEU A C 1
ATOM 1664 O O . LEU A 1 201 ? -12.834 15.425 17.101 1.00 72.25 201 LEU A O 1
ATOM 1668 N N . SER A 1 202 ? -12.253 17.041 18.541 1.00 74.62 202 SER A N 1
ATOM 1669 C CA . SER A 1 202 ? -13.621 17.567 18.726 1.00 74.62 202 SER A CA 1
ATOM 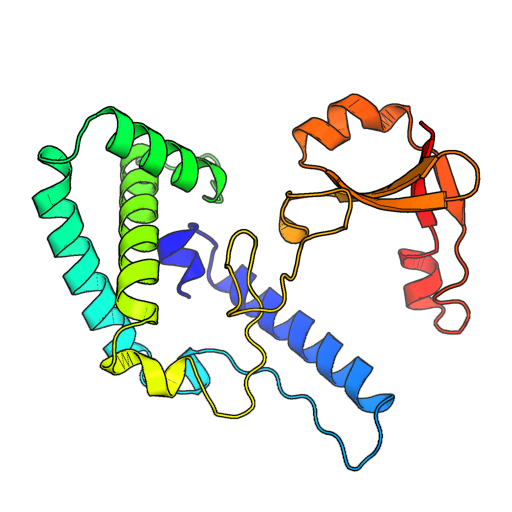1670 C C . SER A 1 202 ? -14.193 18.255 17.497 1.00 74.62 202 SER A C 1
ATOM 1672 O O . SER A 1 202 ? -15.338 18.676 17.541 1.00 74.62 202 SER A O 1
ATOM 1674 N N . PHE A 1 203 ? -13.430 18.418 16.421 1.00 75.94 203 PHE A N 1
ATOM 1675 C CA . PHE A 1 203 ? -13.877 19.151 15.247 1.00 75.94 203 PHE A CA 1
ATOM 1676 C C . PHE A 1 203 ? -13.682 18.319 13.990 1.00 75.94 203 PHE A C 1
ATOM 1678 O O . PHE A 1 203 ? -12.613 17.745 13.775 1.00 75.94 203 PHE A O 1
ATOM 1685 N N . ILE A 1 204 ? -14.720 18.270 13.159 1.00 75.25 204 ILE A N 1
ATOM 1686 C CA . ILE A 1 204 ? -14.684 17.622 11.850 1.00 75.25 204 ILE A CA 1
ATOM 1687 C C . ILE A 1 204 ? -14.975 18.671 10.779 1.00 75.25 204 ILE A C 1
ATOM 1689 O O . ILE A 1 204 ? -15.893 19.479 10.917 1.00 75.25 204 ILE A O 1
ATOM 1693 N N . ASN A 1 205 ? -14.203 18.632 9.691 1.00 77.94 205 ASN A N 1
ATOM 1694 C CA . ASN A 1 205 ? -14.455 19.452 8.511 1.00 77.94 205 ASN A CA 1
ATOM 1695 C C . ASN A 1 205 ? -15.658 18.901 7.736 1.00 77.94 205 ASN A C 1
ATOM 1697 O O . ASN A 1 205 ? -15.640 17.757 7.262 1.00 77.94 205 ASN A O 1
ATOM 1701 N N . VAL A 1 206 ? -16.683 19.733 7.577 1.00 79.31 206 VAL A N 1
ATOM 1702 C CA . VAL A 1 206 ? -17.916 19.422 6.856 1.00 79.31 206 VAL A CA 1
ATOM 1703 C C . VAL A 1 206 ? -18.036 20.319 5.632 1.00 79.31 206 VAL A C 1
ATOM 1705 O O . VAL A 1 206 ? -17.991 21.544 5.724 1.00 79.31 206 VAL A O 1
ATOM 1708 N N . TYR A 1 207 ? -18.190 19.699 4.468 1.00 80.50 207 TYR A N 1
ATOM 1709 C CA . TYR A 1 207 ? -18.505 20.374 3.219 1.00 80.50 207 TYR A CA 1
ATOM 1710 C C . TYR A 1 207 ? -20.005 20.317 2.977 1.00 80.50 207 TYR A C 1
ATOM 1712 O O . TYR A 1 207 ? -20.590 19.234 2.950 1.00 80.50 207 TYR A O 1
ATOM 1720 N N . TYR A 1 208 ? -20.607 21.480 2.780 1.00 75.56 208 TYR A N 1
ATOM 1721 C CA . TYR A 1 208 ? -22.026 21.615 2.489 1.00 75.56 208 TYR A CA 1
ATOM 1722 C C . TYR A 1 208 ? -22.173 21.719 0.972 1.00 75.56 208 TYR A C 1
ATOM 1724 O O . TYR A 1 208 ? -21.611 22.637 0.368 1.00 75.56 208 TYR A O 1
ATOM 1732 N N . GLN A 1 209 ? -22.839 20.733 0.368 1.00 66.75 209 GLN A N 1
ATOM 1733 C CA . GLN A 1 209 ? -23.174 20.747 -1.060 1.00 66.75 209 GLN A CA 1
ATOM 1734 C C . GLN A 1 209 ? -24.459 21.516 -1.327 1.00 66.75 209 GLN A C 1
ATOM 1736 O O . GLN A 1 209 ? -25.387 21.410 -0.497 1.00 66.75 209 GLN A O 1
#

pLDDT: mean 78.46, std 12.71, range [42.81, 97.5]

Organism: NCBI:txid1802620

Mean predicted aligned error: 11.8 Å

Secondary structure (DSSP, 8-state):
-HHHHHH---HHHHHHHHHHHHHHHHHHHTTS-TT-------GGGTS-HHHHHHHHHHHHHHHHHHGGGS-HHHHHHHHHHHHHH----S--TTHHHHHHHHHHHHHHHHHHTTSTTTHHHH--TT---EE-S--SSSSEETT--TT--S-GGGSEEEEEEETTEEEEEEE-HHHHHHHGGGEEEEE--TTTT-HHHHHHHSEEEEEE-

Sequence (209 aa):
MFEEKVNHIPQKDVDLYDKQFTELIDFYQSFLPSNFKLKFSRLSDRGSKEKIYSLMDEKITQLRNNWKYLDENIRKEKLFRAERNIQFKGNEKNRDEIILTSALSHDAFTSECWAEAAAPIWNELDDISLGHRYTTGWAIHVRSAPGSTVNFWSGTGVLFKNEDKYTPNILSPKQYKEIENKFNSEGVSFFSNNPILSQKLSFINVYYQ

Foldseek 3Di:
DLCCQQAVDDVVVVVVVVVVVVVVLVVVQVVDDPVDHDDDDDLVRQDPPVVLVVQLVVQLVVCVVCVVVDDPVVNVVLLVVSLVRHDDPPPDPPSSVSSSSNSSSVVSCVVSCPDPVNCSSNDDPPDAAEDQDDDPPRHDDDQDFVAENDRQVQWAWAWEDDPNDTTIYTGHPVRCVVCVVQWDWDFACPCVVPPVCNVVPRIGTYHYD

Radius of gyration: 20.37 Å; Cα contacts (8 Å, |Δi|>4): 233; chains: 1; bounding box: 49×48×53 Å

Nearest PDB structures (foldseek):
  5ndk-assembly2_D5  TM=4.608E-01  e=2.111E+00  Thermus thermophilus HB8
  1feu-assembly1_A  TM=6.113E-01  e=4.329E+00  Thermus thermophilus
  6zca-assembly1_H  TM=3.982E-01  e=2.380E+00  Bacillus subtilis
  4wzo-assembly1_H8  TM=5.892E-01  e=7.417E+00  Thermus thermophilus HB8